Protein AF-A0A969KRK3-F1 (afdb_monomer_lite)

Structure (mmCIF, N/CA/C/O backbone):
data_AF-A0A969KRK3-F1
#
_entry.id   AF-A0A969KRK3-F1
#
loop_
_atom_site.group_PDB
_atom_site.id
_atom_site.type_symbol
_atom_site.label_atom_id
_atom_site.label_alt_id
_atom_site.label_comp_id
_atom_site.label_asym_id
_atom_site.label_entity_id
_atom_site.label_seq_id
_atom_site.pdbx_PDB_ins_code
_atom_site.Cartn_x
_atom_site.Cartn_y
_atom_site.Cartn_z
_atom_site.occupancy
_atom_site.B_iso_or_equiv
_atom_site.auth_seq_id
_atom_site.auth_comp_id
_atom_site.auth_asym_id
_atom_site.auth_atom_id
_atom_site.pdbx_PDB_model_num
ATOM 1 N N . MET A 1 1 ? -48.868 -15.091 -14.091 1.00 39.31 1 MET A N 1
ATOM 2 C CA . MET A 1 1 ? -47.949 -15.916 -13.274 1.00 39.31 1 MET A CA 1
ATOM 3 C C . MET A 1 1 ? -46.514 -15.545 -13.658 1.00 39.31 1 MET A C 1
ATOM 5 O O . MET A 1 1 ? -45.977 -16.089 -14.611 1.00 39.31 1 MET A O 1
ATOM 9 N N . MET A 1 2 ? -45.928 -14.522 -13.024 1.00 39.25 2 MET A N 1
ATOM 10 C CA . MET A 1 2 ? -44.565 -14.067 -13.343 1.00 39.25 2 MET A CA 1
ATOM 11 C C . MET A 1 2 ? -43.551 -14.900 -12.555 1.00 39.25 2 MET A C 1
ATOM 13 O O . MET A 1 2 ? -43.548 -14.879 -11.325 1.00 39.25 2 MET A O 1
ATOM 17 N N . LYS A 1 3 ? -42.699 -15.648 -13.262 1.00 39.09 3 LYS A N 1
ATOM 18 C CA . LYS A 1 3 ? -41.551 -16.342 -12.668 1.00 39.09 3 LYS A CA 1
ATOM 19 C C . LYS A 1 3 ? -40.549 -15.294 -12.182 1.00 39.09 3 LYS A C 1
ATOM 21 O O . LYS A 1 3 ? -39.928 -14.603 -12.983 1.00 39.09 3 LYS A O 1
ATOM 26 N N . LYS A 1 4 ? -40.399 -15.182 -10.863 1.00 41.19 4 LYS A N 1
ATOM 27 C CA . LYS A 1 4 ? -39.321 -14.426 -10.221 1.00 41.19 4 LYS A CA 1
ATOM 28 C C . LYS A 1 4 ? -38.012 -15.157 -10.523 1.00 41.19 4 LYS A C 1
ATOM 30 O O . LYS A 1 4 ? -37.802 -16.260 -10.025 1.00 41.19 4 LYS A O 1
ATOM 35 N N . ALA A 1 5 ? -37.171 -14.577 -11.376 1.00 47.84 5 ALA A N 1
ATOM 36 C CA . ALA A 1 5 ? -35.824 -15.082 -11.597 1.00 47.84 5 ALA A CA 1
ATOM 37 C C . ALA A 1 5 ? -35.074 -15.055 -10.258 1.00 47.84 5 ALA A C 1
ATOM 39 O O . ALA A 1 5 ? -34.968 -14.007 -9.615 1.00 47.84 5 ALA A O 1
ATOM 40 N N . ALA A 1 6 ? -34.606 -16.219 -9.810 1.00 47.06 6 ALA A N 1
ATOM 41 C CA . ALA A 1 6 ? -33.713 -16.313 -8.671 1.00 47.06 6 ALA A CA 1
ATOM 42 C C . ALA A 1 6 ? -32.399 -15.629 -9.065 1.00 47.06 6 ALA A C 1
ATOM 44 O O . ALA A 1 6 ? -31.593 -16.174 -9.812 1.00 47.06 6 ALA A O 1
ATOM 45 N N . SER A 1 7 ? -32.218 -14.396 -8.597 1.00 44.84 7 SER A N 1
ATOM 46 C CA . SER A 1 7 ? -30.912 -13.757 -8.554 1.00 44.84 7 SER A CA 1
ATOM 47 C C . SER A 1 7 ? -30.036 -14.611 -7.642 1.00 44.84 7 SER A C 1
ATOM 49 O O . SER A 1 7 ? -30.145 -14.547 -6.415 1.00 44.84 7 SER A O 1
ATOM 51 N N . THR A 1 8 ? -29.193 -15.451 -8.239 1.00 47.56 8 THR A N 1
ATOM 52 C CA . THR A 1 8 ? -28.057 -16.080 -7.564 1.00 47.56 8 THR A CA 1
ATOM 53 C C . THR A 1 8 ? -27.053 -14.973 -7.257 1.00 47.56 8 THR A C 1
ATOM 55 O O . THR A 1 8 ? -26.048 -14.800 -7.938 1.00 47.56 8 THR A O 1
ATOM 58 N N . GLY A 1 9 ? -27.381 -14.128 -6.280 1.00 46.88 9 GLY A N 1
ATOM 59 C CA . GLY A 1 9 ? -26.473 -13.106 -5.794 1.00 46.88 9 GLY A CA 1
ATOM 60 C C . GLY A 1 9 ? -25.258 -13.806 -5.205 1.00 46.88 9 GLY A C 1
ATOM 61 O O . GLY A 1 9 ? -25.397 -14.588 -4.264 1.00 46.88 9 GLY A O 1
ATOM 62 N N . PHE A 1 10 ? -24.081 -13.544 -5.768 1.00 51.50 10 PHE A N 1
ATOM 63 C CA . PHE A 1 10 ? -22.801 -13.963 -5.215 1.00 51.50 10 PHE A CA 1
ATOM 64 C C . PHE A 1 10 ? -22.674 -13.391 -3.796 1.00 51.50 10 PHE A C 1
ATOM 66 O O . PHE A 1 10 ? -22.298 -12.237 -3.593 1.00 51.50 10 PHE A O 1
ATOM 73 N N . LYS A 1 11 ? -23.073 -14.173 -2.788 1.00 60.97 11 LYS A N 1
ATOM 74 C CA . LYS A 1 11 ? -22.905 -13.807 -1.383 1.00 60.97 11 LYS A CA 1
ATOM 75 C C . LYS A 1 11 ? -21.453 -14.070 -1.023 1.00 60.97 11 LYS A C 1
ATOM 77 O O . LYS A 1 11 ? -21.094 -15.165 -0.605 1.00 60.97 11 LYS A O 1
ATOM 82 N N . LEU A 1 12 ? -20.622 -13.058 -1.238 1.00 70.19 12 LEU A N 1
ATOM 83 C CA . LEU A 1 12 ? -19.208 -13.070 -0.894 1.00 70.19 12 LEU A CA 1
ATOM 84 C C . LEU A 1 12 ? -19.075 -13.218 0.630 1.00 70.19 12 LEU A C 1
ATOM 86 O O . LEU A 1 12 ? -19.248 -12.258 1.384 1.00 70.19 12 LEU A O 1
ATOM 90 N N . THR A 1 13 ? -18.861 -14.450 1.095 1.00 87.19 13 THR A N 1
ATOM 91 C CA . THR A 1 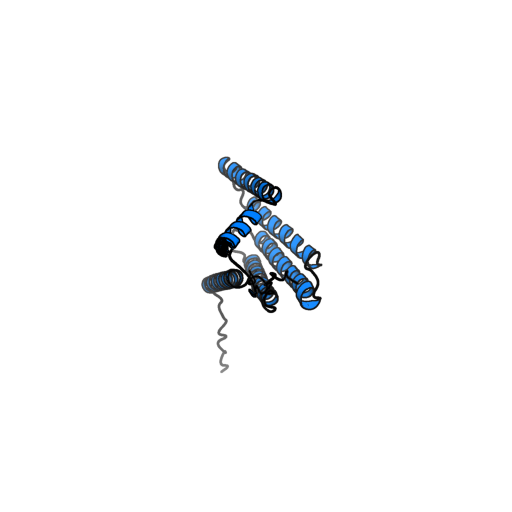13 ? -18.704 -14.730 2.525 1.00 87.19 13 THR A CA 1
ATOM 92 C C . THR A 1 13 ? -17.368 -14.171 3.012 1.00 87.19 13 THR A C 1
ATOM 94 O O . THR A 1 13 ? -16.398 -14.103 2.254 1.00 87.19 13 THR A O 1
ATOM 97 N N . THR A 1 14 ? -17.287 -13.785 4.288 1.00 87.12 14 THR A N 1
ATOM 98 C CA . THR A 1 14 ? -16.023 -13.315 4.882 1.00 87.12 14 THR A CA 1
ATOM 99 C C . THR A 1 14 ? -14.917 -14.363 4.747 1.00 87.12 14 THR A C 1
ATOM 101 O O . THR A 1 14 ? -13.783 -14.009 4.446 1.00 87.12 14 THR A O 1
ATOM 104 N N . GLN A 1 15 ? -15.246 -15.648 4.899 1.00 90.56 15 GLN A N 1
ATOM 105 C CA . GLN A 1 15 ? -14.285 -16.743 4.768 1.00 90.56 15 GLN A CA 1
ATOM 106 C C . GLN A 1 15 ? -13.725 -16.849 3.345 1.00 90.56 15 GLN A C 1
ATOM 108 O O . GLN A 1 15 ? -12.514 -16.947 3.172 1.00 90.56 15 GLN A O 1
ATOM 113 N N . THR A 1 16 ? -14.588 -16.769 2.328 1.00 92.06 16 THR A N 1
ATOM 114 C CA . THR A 1 16 ? -14.158 -16.750 0.922 1.00 92.06 16 THR A CA 1
ATOM 115 C C . THR A 1 16 ? -13.219 -15.581 0.662 1.00 92.06 16 THR A C 1
ATOM 117 O O . THR A 1 16 ? -12.199 -15.749 0.005 1.00 92.06 16 THR A O 1
ATOM 120 N N . LEU A 1 17 ? -13.537 -14.408 1.212 1.00 91.44 17 LEU A N 1
ATOM 121 C CA . LEU A 1 17 ? -12.708 -13.230 1.032 1.00 91.44 17 LEU A CA 1
ATOM 122 C C . LEU A 1 17 ? -11.313 -13.410 1.633 1.00 91.44 17 LEU A C 1
ATOM 124 O O . LEU A 1 17 ? -10.329 -13.154 0.952 1.00 91.44 17 LEU A O 1
ATOM 128 N N . VAL A 1 18 ? -11.236 -13.895 2.874 1.00 93.06 18 VAL A N 1
ATOM 129 C CA . VAL A 1 18 ? -9.959 -14.154 3.553 1.00 93.06 18 VAL A CA 1
ATOM 130 C C . VAL A 1 18 ? -9.121 -15.163 2.766 1.00 93.06 18 VAL A C 1
ATOM 132 O O . VAL A 1 18 ? -7.935 -14.927 2.554 1.00 93.06 18 VAL A O 1
ATOM 135 N N . LEU A 1 19 ? -9.729 -16.248 2.274 1.00 95.31 19 LEU A N 1
ATOM 136 C CA . LEU A 1 19 ? -9.026 -17.246 1.462 1.00 95.31 19 LEU A CA 1
ATOM 137 C C . LEU A 1 19 ? -8.490 -16.657 0.152 1.00 95.31 19 LEU A C 1
ATOM 139 O O . LEU A 1 19 ? -7.342 -16.917 -0.196 1.00 95.31 19 LEU A O 1
ATOM 143 N N . VAL A 1 20 ? -9.280 -15.834 -0.544 1.00 94.75 20 VAL A N 1
ATOM 144 C CA . VAL A 1 20 ? -8.838 -15.152 -1.772 1.00 94.75 20 VAL A CA 1
ATOM 145 C C . VAL A 1 20 ? -7.691 -14.184 -1.480 1.00 94.75 20 VAL A C 1
ATOM 147 O O . VAL A 1 20 ? -6.720 -14.162 -2.230 1.00 94.75 20 VAL A O 1
ATOM 150 N N . SER A 1 21 ? -7.754 -13.424 -0.382 1.00 93.88 21 SER A N 1
ATOM 151 C CA . SER A 1 21 ? -6.679 -12.505 0.013 1.00 93.88 21 SER A CA 1
ATOM 152 C C . SER A 1 21 ? -5.375 -13.237 0.325 1.00 93.88 21 SER A C 1
ATOM 154 O O . SER A 1 21 ? -4.315 -12.806 -0.119 1.00 93.88 21 SER A O 1
ATOM 156 N N . ILE A 1 22 ? -5.444 -14.357 1.052 1.00 95.94 22 ILE A N 1
ATOM 157 C CA . ILE A 1 22 ? -4.268 -15.182 1.357 1.00 95.94 22 ILE A CA 1
ATOM 158 C C . ILE A 1 22 ? -3.703 -15.791 0.074 1.00 95.94 22 ILE A C 1
ATOM 160 O O . ILE A 1 22 ? -2.500 -15.712 -0.153 1.00 95.94 22 ILE A O 1
ATOM 164 N N . ALA A 1 23 ? -4.553 -16.358 -0.785 1.00 96.88 23 ALA A N 1
ATOM 165 C CA . ALA A 1 23 ? -4.119 -16.927 -2.057 1.00 96.88 23 ALA A CA 1
ATOM 166 C C . ALA A 1 23 ? -3.433 -15.875 -2.944 1.00 96.88 23 ALA A C 1
ATOM 168 O O . ALA A 1 23 ? -2.376 -16.153 -3.505 1.00 96.88 23 ALA A O 1
ATOM 169 N N . TRP A 1 24 ? -3.985 -14.658 -3.014 1.00 97.19 24 TRP A N 1
ATOM 170 C CA . TRP A 1 24 ? -3.372 -13.541 -3.735 1.00 97.19 24 TRP A CA 1
ATOM 171 C C . TRP A 1 24 ? -2.024 -13.140 -3.128 1.00 97.19 24 TRP A C 1
ATOM 173 O O . TRP A 1 24 ? -1.053 -12.979 -3.855 1.00 97.19 24 TRP A O 1
ATOM 183 N N . ALA A 1 25 ? -1.930 -13.037 -1.799 1.00 95.75 25 ALA A N 1
ATOM 184 C CA . ALA A 1 25 ? -0.680 -12.702 -1.118 1.00 95.75 25 ALA A CA 1
ATOM 185 C C . ALA A 1 25 ? 0.417 -13.750 -1.364 1.00 95.75 25 ALA A C 1
ATOM 187 O O . ALA A 1 25 ? 1.551 -13.387 -1.666 1.00 95.75 25 ALA A O 1
ATOM 188 N N . VAL A 1 26 ? 0.081 -15.042 -1.281 1.00 97.62 26 VAL A N 1
ATOM 189 C CA . VAL A 1 26 ? 1.019 -16.141 -1.559 1.00 97.62 26 VAL A CA 1
ATOM 190 C C . VAL A 1 26 ? 1.447 -16.132 -3.025 1.00 97.62 26 VAL A C 1
ATOM 192 O O . VAL A 1 26 ? 2.635 -16.261 -3.304 1.00 97.62 26 VAL A O 1
ATOM 195 N N . LEU A 1 27 ? 0.511 -15.934 -3.958 1.00 96.88 27 LEU A N 1
ATOM 196 C CA . LEU A 1 27 ? 0.815 -15.813 -5.385 1.00 96.88 27 LEU A CA 1
ATOM 197 C C . LEU A 1 27 ? 1.800 -14.669 -5.650 1.00 96.88 27 LEU A C 1
ATOM 199 O O . LEU A 1 27 ? 2.819 -14.880 -6.303 1.00 96.88 27 LEU A O 1
ATOM 203 N N . THR A 1 28 ? 1.521 -13.482 -5.110 1.00 95.94 28 THR A N 1
ATOM 204 C CA . THR A 1 28 ? 2.380 -12.302 -5.252 1.00 95.94 28 THR A CA 1
ATOM 205 C C . THR A 1 28 ? 3.755 -12.533 -4.629 1.00 95.94 28 THR A C 1
ATOM 207 O O . THR A 1 28 ? 4.768 -12.232 -5.252 1.00 95.94 28 THR A O 1
ATOM 210 N N . LEU A 1 29 ? 3.820 -13.127 -3.435 1.00 95.12 29 LEU A N 1
ATOM 211 C CA . LEU A 1 29 ? 5.086 -13.447 -2.776 1.00 95.12 29 LEU A CA 1
ATOM 212 C C . LEU A 1 29 ? 5.938 -14.413 -3.611 1.00 95.12 29 LEU A C 1
ATOM 214 O O . LEU A 1 29 ? 7.125 -14.165 -3.811 1.00 95.12 29 LEU A O 1
ATOM 218 N N . LEU A 1 30 ? 5.340 -15.497 -4.113 1.00 95.31 30 LEU A N 1
ATOM 219 C CA . LEU A 1 30 ? 6.038 -16.455 -4.972 1.00 95.31 30 LEU A CA 1
ATOM 220 C C . LEU A 1 30 ? 6.503 -15.797 -6.273 1.00 95.31 30 LEU A C 1
ATOM 222 O O . LEU A 1 30 ? 7.630 -16.027 -6.696 1.00 95.31 30 LEU A O 1
ATOM 226 N N . PHE A 1 31 ? 5.676 -14.941 -6.874 1.00 94.50 31 PHE A N 1
ATOM 227 C CA . PHE A 1 31 ? 6.048 -14.173 -8.058 1.00 94.50 31 PHE A CA 1
ATOM 228 C C . PHE A 1 31 ? 7.305 -13.318 -7.815 1.00 94.50 31 PHE A C 1
ATOM 230 O O . PHE A 1 31 ? 8.257 -13.392 -8.591 1.00 94.50 31 PHE A O 1
ATOM 237 N N . PHE A 1 32 ? 7.355 -12.569 -6.709 1.00 91.62 32 PHE A N 1
ATOM 238 C CA . PHE A 1 32 ? 8.531 -11.770 -6.353 1.00 91.62 32 PHE A CA 1
ATOM 239 C C . PHE A 1 32 ? 9.768 -12.634 -6.088 1.00 91.62 32 PHE A C 1
ATOM 241 O O . PHE A 1 32 ? 10.844 -12.330 -6.596 1.00 91.62 32 PHE A O 1
ATOM 248 N N . LEU A 1 33 ? 9.631 -13.723 -5.328 1.00 92.12 33 LEU A N 1
ATOM 249 C CA . LEU A 1 33 ? 10.765 -14.594 -5.003 1.00 92.12 33 LEU A CA 1
ATOM 250 C C . LEU A 1 33 ? 11.362 -15.277 -6.237 1.00 92.12 33 LEU A C 1
ATOM 252 O O . LEU A 1 33 ? 12.572 -15.470 -6.295 1.00 92.12 33 LEU A O 1
ATOM 256 N N . LEU A 1 34 ? 10.529 -15.642 -7.213 1.00 90.31 34 LEU A N 1
ATOM 257 C CA . LEU A 1 34 ? 10.984 -16.357 -8.404 1.00 90.31 34 LEU A CA 1
ATOM 258 C C . LEU A 1 34 ? 11.545 -15.430 -9.486 1.00 90.31 34 LEU A C 1
ATOM 260 O O . LEU A 1 34 ? 12.432 -15.852 -10.222 1.00 90.31 34 LEU A O 1
ATOM 264 N N . PHE A 1 35 ? 11.030 -14.202 -9.613 1.00 89.25 35 PHE A N 1
ATOM 265 C CA . PHE A 1 35 ? 11.293 -13.366 -10.792 1.00 89.25 35 PHE A CA 1
ATOM 266 C C . PHE A 1 35 ? 11.915 -11.993 -10.493 1.00 89.25 35 PHE A C 1
ATOM 268 O O . PHE A 1 35 ? 12.243 -11.270 -11.432 1.00 89.25 35 PHE A O 1
ATOM 275 N N . SER A 1 36 ? 12.108 -11.617 -9.220 1.00 86.25 36 SER A N 1
ATOM 276 C CA . SER A 1 36 ? 12.672 -10.302 -8.874 1.00 86.25 36 SER A CA 1
ATOM 277 C C . SER A 1 36 ? 14.147 -10.162 -9.248 1.00 86.25 36 SER A C 1
ATOM 279 O O . SER A 1 36 ? 14.556 -9.109 -9.741 1.00 86.25 36 SER A O 1
ATOM 281 N N . VAL A 1 37 ? 14.955 -11.207 -9.060 1.00 86.19 37 VAL A N 1
ATOM 282 C CA . VAL A 1 37 ? 16.396 -11.153 -9.344 1.00 86.19 37 VAL A CA 1
ATOM 283 C C . VAL A 1 37 ? 16.656 -11.627 -10.779 1.00 86.19 37 VAL A C 1
ATOM 285 O O . VAL A 1 37 ? 16.407 -12.798 -11.073 1.00 86.19 37 VAL A O 1
ATOM 288 N N . PRO A 1 38 ? 17.137 -10.756 -11.686 1.00 84.81 38 PRO A N 1
ATOM 289 C CA . PRO A 1 38 ? 17.544 -11.185 -13.019 1.00 84.81 38 PRO A CA 1
ATOM 290 C C . PRO A 1 38 ? 18.822 -12.035 -12.951 1.00 84.81 38 PRO A C 1
ATOM 292 O O . PRO A 1 38 ? 19.638 -11.881 -12.040 1.00 84.81 38 PRO A O 1
ATOM 295 N N . LEU A 1 39 ? 19.012 -12.934 -13.922 1.00 82.38 39 LEU A N 1
ATOM 296 C CA . LEU A 1 39 ? 20.256 -13.697 -14.039 1.00 82.38 39 LEU A CA 1
ATOM 297 C C . LEU A 1 39 ? 21.427 -12.748 -14.362 1.00 82.38 39 LEU A C 1
ATOM 299 O O . LEU A 1 39 ? 21.234 -11.768 -15.086 1.00 82.38 39 LEU A O 1
ATOM 303 N N . PRO A 1 40 ? 22.644 -13.025 -13.860 1.00 80.62 40 PRO A N 1
ATOM 304 C CA . PRO A 1 40 ? 23.802 -12.173 -14.110 1.00 80.62 40 PRO A CA 1
ATOM 305 C C . PRO A 1 40 ? 24.069 -12.051 -15.616 1.00 80.62 40 PRO A C 1
ATOM 307 O O . PRO A 1 40 ? 24.208 -13.055 -16.313 1.00 80.62 40 PRO A O 1
ATOM 310 N N . GLY A 1 41 ? 24.130 -10.814 -16.114 1.00 78.44 41 GLY A N 1
ATOM 311 C CA . GLY A 1 41 ? 24.323 -10.512 -17.537 1.00 78.44 41 GLY A CA 1
ATOM 312 C C . GLY A 1 41 ? 23.045 -10.503 -18.383 1.00 78.44 41 GLY A C 1
ATOM 313 O O . GLY A 1 41 ? 23.139 -10.320 -19.594 1.00 78.44 41 GLY A O 1
ATOM 314 N N . GLN A 1 42 ? 21.864 -10.675 -17.780 1.00 82.12 42 GLN A N 1
ATOM 315 C CA . GLN A 1 42 ? 20.582 -10.595 -18.475 1.00 82.12 42 GLN A CA 1
ATOM 316 C C . GLN A 1 42 ? 19.712 -9.472 -17.900 1.00 82.12 42 GLN A C 1
ATOM 318 O O . GLN A 1 42 ? 19.639 -9.276 -16.689 1.00 82.12 42 GLN A O 1
ATOM 323 N N . GLU A 1 43 ? 19.030 -8.734 -18.775 1.00 82.38 43 GLU A N 1
ATOM 324 C CA . GLU A 1 43 ? 18.034 -7.750 -18.353 1.00 82.38 43 GLU A CA 1
ATOM 325 C C . GLU A 1 43 ? 16.787 -8.435 -17.774 1.00 82.38 43 GLU A C 1
ATOM 327 O O . GLU A 1 43 ? 16.448 -9.579 -18.098 1.00 82.38 43 GLU A O 1
ATOM 332 N N . ARG A 1 44 ? 16.086 -7.720 -16.892 1.00 83.81 44 ARG A N 1
ATOM 333 C CA . ARG A 1 44 ? 14.842 -8.193 -16.283 1.00 83.81 44 ARG A CA 1
ATOM 334 C C . ARG A 1 44 ? 13.764 -8.378 -17.355 1.00 83.81 44 ARG A C 1
ATOM 336 O O . ARG A 1 44 ? 13.657 -7.588 -18.289 1.00 83.81 44 ARG A O 1
ATOM 343 N N . LEU A 1 45 ? 12.945 -9.423 -17.213 1.00 87.88 45 LEU A N 1
ATOM 344 C CA . LEU A 1 45 ? 11.915 -9.734 -18.204 1.00 87.88 45 LEU A CA 1
ATOM 345 C C . LEU A 1 45 ? 10.910 -8.571 -18.334 1.00 87.88 45 LEU A C 1
ATOM 347 O O . LEU A 1 45 ? 10.434 -8.062 -17.318 1.00 87.88 45 LEU A O 1
ATOM 351 N N . PRO A 1 46 ? 10.507 -8.194 -19.561 1.00 87.94 46 PRO A N 1
ATOM 352 C CA . PRO A 1 46 ? 9.729 -6.975 -19.805 1.00 87.94 46 PRO A CA 1
ATOM 353 C C . PRO A 1 46 ? 8.313 -7.016 -19.216 1.00 87.94 46 PRO A C 1
ATOM 355 O O . PRO A 1 46 ? 7.719 -5.979 -18.946 1.00 87.94 46 PRO A O 1
ATOM 358 N N . TRP A 1 47 ? 7.754 -8.208 -18.993 1.00 90.00 47 TRP A N 1
ATOM 359 C CA . TRP A 1 47 ? 6.437 -8.370 -18.373 1.00 90.00 47 TRP A CA 1
ATOM 360 C C . TRP A 1 47 ? 6.478 -8.313 -16.843 1.00 90.00 47 TRP A C 1
ATOM 362 O O . TRP A 1 47 ? 5.421 -8.197 -16.224 1.00 90.00 47 TRP A O 1
ATOM 372 N N . TYR A 1 48 ? 7.662 -8.383 -16.224 1.00 91.56 48 TYR A N 1
ATOM 373 C CA . TYR A 1 48 ? 7.785 -8.428 -14.768 1.00 91.56 48 TYR A CA 1
ATOM 374 C C . TYR A 1 48 ? 7.285 -7.133 -14.117 1.00 91.56 48 TYR A C 1
ATOM 376 O O . TYR A 1 48 ? 6.473 -7.198 -13.193 1.00 91.56 48 TYR A O 1
ATOM 384 N N . ASN A 1 49 ? 7.710 -5.966 -14.619 1.00 89.94 49 ASN A N 1
ATOM 385 C CA . ASN A 1 49 ? 7.277 -4.679 -14.065 1.00 89.94 49 ASN A CA 1
ATOM 386 C C . ASN A 1 49 ? 5.748 -4.493 -14.229 1.00 89.94 49 ASN A C 1
ATOM 388 O O . ASN A 1 49 ? 5.077 -4.299 -13.215 1.00 89.94 49 ASN A O 1
ATOM 392 N N . PRO A 1 50 ? 5.138 -4.667 -15.426 1.00 92.56 50 PRO A N 1
ATOM 393 C CA . PRO A 1 50 ? 3.679 -4.621 -15.582 1.00 92.56 50 PRO A CA 1
ATOM 394 C C . PRO A 1 50 ? 2.910 -5.595 -14.683 1.00 92.56 50 PRO A C 1
ATOM 396 O O . PRO A 1 50 ? 1.884 -5.231 -14.109 1.00 92.56 50 PRO A O 1
ATOM 399 N N . ALA A 1 51 ? 3.391 -6.834 -14.545 1.00 94.12 51 ALA A N 1
ATOM 400 C CA . ALA A 1 51 ? 2.754 -7.830 -13.690 1.00 94.12 51 ALA A CA 1
ATOM 401 C C . ALA A 1 51 ? 2.827 -7.436 -12.208 1.00 94.12 51 ALA A C 1
ATOM 403 O O . ALA A 1 51 ? 1.852 -7.616 -11.481 1.00 94.12 51 ALA A O 1
ATOM 404 N N . THR A 1 52 ? 3.940 -6.836 -11.781 1.00 92.88 52 THR A N 1
ATOM 405 C CA . THR A 1 52 ? 4.118 -6.315 -10.422 1.00 92.88 52 THR A CA 1
ATOM 406 C C . THR A 1 52 ? 3.100 -5.218 -10.124 1.00 92.88 52 THR A C 1
ATOM 408 O O . THR A 1 52 ? 2.330 -5.346 -9.170 1.00 92.88 52 THR A O 1
ATOM 411 N N . TYR A 1 53 ? 2.997 -4.215 -11.005 1.00 93.94 53 TYR A N 1
ATOM 412 C CA . TYR A 1 53 ? 1.983 -3.165 -10.889 1.00 93.94 53 TYR A CA 1
ATOM 413 C C . TYR A 1 53 ? 0.571 -3.740 -10.816 1.00 93.94 53 TYR A C 1
ATOM 415 O O . TYR A 1 53 ? -0.223 -3.301 -9.988 1.00 93.94 53 TYR A O 1
ATOM 423 N N . LEU A 1 54 ? 0.243 -4.738 -11.641 1.00 95.56 54 LEU A N 1
ATOM 424 C CA . LEU A 1 54 ? -1.078 -5.363 -11.634 1.00 95.56 54 LEU A CA 1
ATOM 425 C C . LEU A 1 54 ? -1.381 -6.068 -10.304 1.00 95.56 54 LEU A C 1
ATOM 427 O O . LEU A 1 54 ? -2.463 -5.875 -9.739 1.00 95.56 54 LEU A O 1
ATOM 431 N N . LEU A 1 55 ? -0.447 -6.884 -9.808 1.00 96.19 55 LEU A N 1
ATOM 432 C CA . LEU A 1 55 ? -0.601 -7.628 -8.554 1.00 96.19 55 LEU A CA 1
ATOM 433 C C . LEU A 1 55 ? -0.808 -6.684 -7.369 1.00 96.19 55 LEU A C 1
ATOM 435 O O . LEU A 1 55 ? -1.688 -6.903 -6.529 1.00 96.19 55 LEU A O 1
ATOM 439 N N . GLU A 1 56 ? -0.026 -5.613 -7.346 1.00 94.75 56 GLU A N 1
ATOM 440 C CA . GLU A 1 56 ? -0.024 -4.608 -6.300 1.00 94.75 56 GLU A CA 1
ATOM 441 C C . GLU A 1 56 ? -1.270 -3.717 -6.356 1.00 94.75 56 GLU A C 1
ATOM 443 O O . GLU A 1 56 ? -2.011 -3.613 -5.376 1.00 94.75 56 GLU A O 1
ATOM 448 N N . CYS A 1 57 ? -1.580 -3.149 -7.524 1.00 96.31 57 CYS A N 1
ATOM 449 C CA . CYS A 1 57 ? -2.765 -2.319 -7.732 1.00 96.31 57 CYS A CA 1
ATOM 450 C C . CYS A 1 57 ? -4.047 -3.065 -7.361 1.00 96.31 57 CYS A C 1
ATOM 452 O O . CYS A 1 57 ? -4.917 -2.515 -6.686 1.00 96.31 57 CYS A O 1
ATOM 454 N N . THR A 1 58 ? -4.149 -4.337 -7.753 1.00 96.38 58 THR A N 1
ATOM 455 C CA . THR A 1 58 ? -5.294 -5.185 -7.407 1.00 96.38 58 THR A CA 1
ATOM 456 C C . THR A 1 58 ? -5.425 -5.334 -5.891 1.00 96.38 58 THR A C 1
ATOM 458 O O . THR A 1 58 ? -6.517 -5.158 -5.345 1.00 96.38 58 THR A O 1
ATOM 461 N N . ALA A 1 59 ? -4.319 -5.599 -5.191 1.00 95.88 59 ALA A N 1
ATOM 462 C CA . ALA A 1 59 ? -4.324 -5.755 -3.741 1.00 95.88 59 ALA A CA 1
ATOM 463 C C . ALA A 1 59 ? -4.796 -4.475 -3.029 1.00 95.88 59 ALA A C 1
ATOM 465 O O . ALA A 1 59 ? -5.723 -4.533 -2.216 1.00 95.88 59 ALA A O 1
ATOM 466 N N . PHE A 1 60 ? -4.225 -3.318 -3.375 1.00 96.19 60 PHE A N 1
ATOM 467 C CA . PHE A 1 60 ? -4.580 -2.041 -2.749 1.00 96.19 60 PHE A CA 1
ATOM 468 C C . PHE A 1 60 ? -6.001 -1.584 -3.086 1.00 96.19 60 PHE A C 1
ATOM 470 O O . PHE A 1 60 ? -6.722 -1.112 -2.203 1.00 96.19 60 PHE A O 1
ATOM 477 N N . PHE A 1 61 ? -6.456 -1.794 -4.322 1.00 97.25 61 PHE A N 1
ATOM 478 C CA . PHE A 1 61 ? -7.821 -1.471 -4.729 1.00 97.25 61 PHE A CA 1
ATOM 479 C C . PHE A 1 61 ? -8.860 -2.265 -3.926 1.00 97.25 61 PHE A C 1
ATOM 481 O O . PHE A 1 61 ? -9.773 -1.688 -3.325 1.00 97.25 61 PHE A O 1
ATOM 488 N N . PHE A 1 62 ? -8.706 -3.592 -3.850 1.00 95.88 62 PHE A N 1
ATOM 489 C CA . PHE A 1 62 ? -9.638 -4.431 -3.096 1.00 95.88 62 PHE A CA 1
ATOM 490 C C . PHE A 1 62 ? -9.534 -4.204 -1.583 1.00 95.88 62 PHE A C 1
ATOM 492 O O . PHE A 1 62 ? -10.566 -4.189 -0.905 1.00 95.88 62 PHE A O 1
ATOM 499 N N . ALA A 1 63 ? -8.336 -3.953 -1.046 1.00 95.12 63 ALA A N 1
ATOM 500 C CA . ALA A 1 63 ? -8.162 -3.559 0.351 1.00 95.12 63 ALA A CA 1
ATOM 501 C C . ALA A 1 63 ? -8.912 -2.252 0.667 1.00 95.12 63 ALA A C 1
ATOM 503 O O . ALA A 1 63 ? -9.641 -2.186 1.663 1.00 95.12 63 ALA A O 1
ATOM 504 N N . GLY A 1 64 ? -8.819 -1.247 -0.209 1.00 95.12 64 GLY A N 1
ATOM 505 C CA . GLY A 1 64 ? -9.570 0.005 -0.103 1.00 95.12 64 GLY A CA 1
ATOM 506 C C . GLY A 1 64 ? -11.085 -0.215 -0.100 1.00 95.12 64 GLY A C 1
ATOM 507 O O . GLY A 1 64 ? -11.782 0.282 0.790 1.00 95.12 64 GLY A O 1
ATOM 508 N N . ILE A 1 65 ? -11.605 -1.032 -1.025 1.00 94.50 65 ILE A N 1
ATOM 509 C CA . ILE A 1 65 ? -13.036 -1.389 -1.077 1.00 94.50 65 ILE A CA 1
ATOM 510 C C . ILE A 1 65 ? -13.492 -2.055 0.224 1.00 94.50 65 ILE A C 1
ATOM 512 O O . ILE A 1 65 ? -14.560 -1.731 0.753 1.00 94.50 65 ILE A O 1
ATOM 516 N N . LEU A 1 66 ? -12.697 -2.976 0.768 1.00 92.81 66 LEU A N 1
ATOM 517 C CA . LEU A 1 66 ? -13.035 -3.673 2.007 1.00 92.81 66 LEU A CA 1
ATOM 518 C C . LEU A 1 66 ? -13.055 -2.743 3.212 1.00 92.81 66 LEU A C 1
ATOM 520 O O . LEU A 1 66 ? -13.959 -2.835 4.047 1.00 92.81 66 LEU A O 1
ATOM 524 N N . CYS A 1 67 ? -12.115 -1.803 3.264 1.00 93.12 67 CYS A N 1
ATOM 525 C CA . CYS A 1 67 ? -12.105 -0.762 4.280 1.00 93.12 67 CYS A CA 1
ATOM 526 C C . CYS A 1 67 ? -13.346 0.137 4.174 1.00 93.12 67 CYS A C 1
ATOM 528 O O . CYS A 1 67 ? -13.993 0.403 5.187 1.00 93.12 67 CYS A O 1
ATOM 530 N N . LEU A 1 68 ? -13.773 0.516 2.963 1.00 91.62 68 LEU A N 1
ATOM 531 C CA . LEU A 1 68 ? -15.018 1.270 2.760 1.00 91.62 68 LEU A CA 1
ATOM 532 C C . LEU A 1 68 ? -16.273 0.470 3.128 1.00 91.62 68 LEU A C 1
ATOM 534 O O . LEU A 1 68 ? -17.222 1.024 3.690 1.00 91.62 68 LEU A O 1
ATOM 538 N N . ARG A 1 69 ? -16.291 -0.840 2.854 1.00 91.00 69 ARG A N 1
ATOM 539 C CA . ARG A 1 69 ? -17.370 -1.730 3.306 1.00 91.00 69 ARG A CA 1
ATOM 540 C C . ARG A 1 69 ? -17.472 -1.704 4.829 1.00 91.00 69 ARG A C 1
ATOM 542 O O . ARG A 1 69 ? -18.570 -1.589 5.370 1.00 91.00 69 ARG A O 1
ATOM 549 N N . ASN A 1 70 ? -16.328 -1.769 5.504 1.00 89.81 70 ASN A N 1
ATOM 550 C CA . ASN A 1 70 ? -16.252 -1.720 6.957 1.00 89.81 70 ASN A CA 1
ATOM 551 C C . ASN A 1 70 ? -16.680 -0.341 7.495 1.00 89.81 70 ASN A C 1
ATOM 553 O O . ASN A 1 70 ? -17.504 -0.280 8.401 1.00 89.81 70 ASN A O 1
ATOM 557 N N . TRP A 1 71 ? -16.262 0.765 6.874 1.00 89.69 71 TRP A N 1
ATOM 558 C CA . TRP A 1 71 ? -16.724 2.122 7.216 1.00 89.69 71 TRP A CA 1
ATOM 559 C C . TRP A 1 71 ? -18.254 2.272 7.222 1.00 89.69 71 TRP A C 1
ATOM 561 O O . TRP A 1 71 ? -18.814 3.011 8.039 1.00 89.69 71 TRP A O 1
ATOM 571 N N . ARG A 1 72 ? -18.950 1.589 6.306 1.00 87.00 72 ARG A N 1
ATOM 572 C CA . ARG A 1 72 ? -20.417 1.633 6.202 1.00 87.00 72 ARG A CA 1
ATOM 573 C C . ARG A 1 72 ? -21.131 0.755 7.231 1.00 87.00 72 ARG A C 1
ATOM 575 O O . ARG A 1 72 ? -22.338 0.918 7.398 1.00 87.00 72 ARG A O 1
ATOM 582 N N . SER A 1 73 ? -20.428 -0.151 7.908 1.00 84.19 73 SER A N 1
ATOM 583 C CA . SER A 1 73 ? -21.032 -1.057 8.884 1.00 84.19 73 SER A CA 1
ATOM 584 C C . SER A 1 73 ? -21.149 -0.392 10.265 1.00 84.19 73 SER A C 1
ATOM 586 O O . SER A 1 73 ? -20.138 0.038 10.825 1.00 84.19 73 SER A O 1
ATOM 588 N N . PRO A 1 74 ? -22.356 -0.323 10.860 1.00 73.12 74 PRO A N 1
ATOM 589 C CA . PRO A 1 74 ? -22.563 0.290 12.172 1.00 73.12 74 PRO A CA 1
ATOM 590 C C . PRO A 1 74 ? -22.092 -0.590 13.343 1.00 73.12 74 PRO A C 1
ATOM 592 O O . PRO A 1 74 ? -22.038 -0.113 14.469 1.00 73.12 74 PRO A O 1
ATOM 595 N N . GLN A 1 75 ? -21.745 -1.858 13.102 1.00 74.88 75 GLN A N 1
ATOM 596 C CA . GLN A 1 75 ? -21.410 -2.834 14.150 1.00 74.88 75 GLN A CA 1
ATOM 597 C C . GLN A 1 75 ? -19.903 -2.930 14.457 1.00 74.88 75 GLN A C 1
ATOM 599 O O . GLN A 1 75 ? -19.462 -3.867 15.120 1.00 74.88 75 GLN A O 1
ATOM 604 N N . ILE A 1 76 ? -19.081 -2.006 13.953 1.00 76.44 76 ILE A N 1
ATOM 605 C CA . ILE A 1 76 ? -17.622 -2.125 14.049 1.00 76.44 76 ILE A CA 1
ATOM 606 C C . ILE A 1 76 ? -17.060 -1.430 15.291 1.00 76.44 76 ILE A C 1
ATOM 608 O O . ILE A 1 76 ? -17.100 -0.209 15.424 1.00 76.44 76 ILE A O 1
ATOM 612 N N . VAL A 1 77 ? -16.414 -2.236 16.138 1.00 68.44 77 VAL A N 1
ATOM 613 C CA . VAL A 1 77 ? -15.780 -1.846 17.412 1.00 68.44 77 VAL A CA 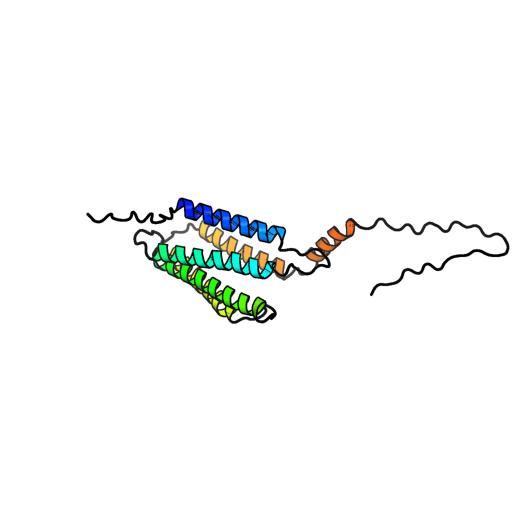1
ATOM 614 C C . VAL A 1 77 ? -14.582 -0.900 17.231 1.00 68.44 77 VAL A C 1
ATOM 616 O O . VAL A 1 77 ? -14.244 -0.146 18.132 1.00 68.44 77 VAL A O 1
ATOM 619 N N . SER A 1 78 ? -13.919 -0.918 16.070 1.00 70.69 78 SER A N 1
ATOM 620 C CA . SER A 1 78 ? -12.731 -0.085 15.803 1.00 70.69 78 SER A CA 1
ATOM 621 C C . SER A 1 78 ? -13.051 1.374 15.442 1.00 70.69 78 SER A C 1
ATOM 623 O O . SER A 1 78 ? -12.134 2.136 15.156 1.00 70.69 78 SER A O 1
ATOM 625 N N . GLY A 1 79 ? -14.332 1.758 15.422 1.00 81.31 79 GLY A N 1
ATOM 626 C CA . GLY A 1 79 ? -14.774 3.081 14.997 1.00 81.31 79 GLY A CA 1
ATOM 627 C C . GLY A 1 79 ? -14.775 3.224 13.477 1.00 81.31 79 GLY A C 1
ATOM 628 O O . GLY A 1 79 ? -13.891 2.738 12.772 1.00 81.31 79 GLY A O 1
ATOM 629 N N . ARG A 1 80 ? -15.794 3.904 12.948 1.00 88.31 80 ARG A N 1
ATOM 630 C CA . ARG A 1 80 ? -15.928 4.108 11.504 1.00 88.31 80 ARG A CA 1
ATOM 631 C C . ARG A 1 80 ? -14.703 4.881 10.986 1.00 88.31 80 ARG A C 1
ATOM 633 O O . ARG A 1 80 ? -14.022 4.385 10.097 1.00 88.31 80 ARG A O 1
ATOM 640 N N . SER A 1 81 ? -14.339 6.012 11.598 1.00 90.00 81 SER A N 1
ATOM 641 C CA . SER A 1 81 ? -13.306 6.944 11.084 1.00 90.00 81 SER A CA 1
ATOM 642 C C . SER A 1 81 ? -11.946 6.310 10.822 1.00 90.00 81 SER A C 1
ATOM 644 O O . SER A 1 81 ? -11.283 6.688 9.860 1.00 90.00 81 SER A O 1
ATOM 646 N N . VAL A 1 82 ? -11.585 5.282 11.590 1.00 92.25 82 VAL A N 1
ATOM 647 C CA . VAL A 1 82 ? -10.375 4.483 11.370 1.00 92.25 82 VAL A CA 1
ATOM 648 C C . VAL A 1 82 ? -10.408 3.789 10.008 1.00 92.25 82 VAL A C 1
ATOM 650 O O . VAL A 1 82 ? -9.473 3.912 9.225 1.00 92.25 82 VAL A O 1
ATOM 653 N N . TRP A 1 83 ? -11.506 3.103 9.686 1.00 93.06 83 TRP A N 1
ATOM 654 C CA . TRP A 1 83 ? -11.650 2.374 8.425 1.00 93.06 83 TRP A CA 1
ATOM 655 C C . TRP A 1 83 ? -11.763 3.292 7.210 1.00 93.06 83 TRP A C 1
ATOM 657 O O . TRP A 1 83 ? -11.302 2.915 6.135 1.00 93.06 83 TRP A O 1
ATOM 667 N N . LEU A 1 84 ? -12.330 4.494 7.361 1.00 93.69 84 LEU A N 1
ATOM 668 C CA . LEU A 1 84 ? -12.302 5.493 6.288 1.00 93.69 84 LEU A CA 1
ATOM 669 C C . LEU A 1 84 ? -10.881 5.979 6.028 1.00 93.69 84 LEU A C 1
ATOM 671 O O . LEU A 1 84 ? -10.469 5.994 4.875 1.00 93.69 84 LEU A O 1
ATOM 675 N N . ALA A 1 85 ? -10.145 6.349 7.081 1.00 94.56 85 ALA A N 1
ATOM 676 C CA . ALA A 1 85 ? -8.770 6.815 6.951 1.00 94.56 85 ALA A CA 1
ATOM 677 C C . ALA A 1 85 ? -7.890 5.733 6.306 1.00 94.56 85 ALA A C 1
ATOM 679 O O . ALA A 1 85 ? -7.253 5.989 5.291 1.00 94.56 85 ALA A O 1
ATOM 680 N N . ILE A 1 86 ? -7.947 4.490 6.797 1.00 94.38 86 ILE A N 1
ATOM 681 C CA . ILE A 1 86 ? -7.201 3.376 6.193 1.00 94.38 86 ILE A CA 1
ATOM 682 C C . ILE A 1 86 ? -7.634 3.151 4.738 1.00 94.38 86 ILE A C 1
ATOM 684 O O . ILE A 1 86 ? -6.781 3.015 3.867 1.00 94.38 86 ILE A O 1
ATOM 688 N N . GLY A 1 87 ? -8.938 3.171 4.441 1.00 95.31 87 GLY A N 1
ATOM 689 C CA . GLY A 1 87 ? -9.441 3.020 3.074 1.00 95.31 87 GLY A CA 1
ATOM 690 C C . GLY A 1 87 ? -8.944 4.111 2.121 1.00 95.31 87 GLY A C 1
ATOM 691 O O . GLY A 1 87 ? -8.492 3.796 1.024 1.00 95.31 87 GLY A O 1
ATOM 692 N N . LEU A 1 88 ? -8.970 5.377 2.547 1.00 96.31 88 LEU A N 1
ATOM 693 C CA . LEU A 1 88 ? -8.421 6.518 1.802 1.00 96.31 88 LEU A CA 1
ATOM 694 C C . LEU A 1 88 ? -6.913 6.385 1.575 1.00 96.31 88 LEU A C 1
ATOM 696 O O . LEU A 1 88 ? -6.436 6.730 0.495 1.00 96.31 88 LEU A O 1
ATOM 700 N N . GLY A 1 89 ? -6.180 5.842 2.549 1.00 96.81 89 GLY A N 1
ATOM 701 C CA . GLY A 1 89 ? -4.770 5.494 2.389 1.00 96.81 89 GLY A CA 1
ATOM 702 C C . GLY A 1 89 ? -4.564 4.458 1.283 1.00 96.81 89 GLY A C 1
ATOM 703 O O . GLY A 1 89 ? -3.798 4.697 0.359 1.00 96.81 89 GLY A O 1
ATOM 704 N N . MET A 1 90 ? -5.316 3.353 1.309 1.00 97.44 90 MET A N 1
ATOM 705 C CA . MET A 1 90 ? -5.214 2.292 0.294 1.00 97.44 90 MET A CA 1
ATOM 706 C C . MET A 1 90 ? -5.555 2.792 -1.120 1.00 97.44 90 MET A C 1
ATOM 708 O O . MET A 1 90 ? -4.882 2.421 -2.080 1.00 97.44 90 MET A O 1
ATOM 712 N N . PHE A 1 91 ? -6.563 3.663 -1.266 1.00 97.31 91 PHE A N 1
ATOM 713 C CA . PHE A 1 91 ? -6.887 4.269 -2.564 1.00 97.31 91 PHE A CA 1
ATOM 714 C C . PHE A 1 91 ? -5.853 5.291 -3.021 1.00 97.31 91 PHE A C 1
ATOM 716 O O . PHE A 1 91 ? -5.544 5.326 -4.208 1.00 97.31 91 PHE A O 1
ATOM 723 N N . SER A 1 92 ? -5.311 6.099 -2.106 1.00 96.88 92 SER A N 1
ATOM 724 C CA . SER A 1 92 ? -4.206 7.008 -2.429 1.00 96.88 92 SER A CA 1
ATOM 725 C C . SER A 1 92 ? -3.029 6.210 -2.982 1.00 96.88 92 SER A C 1
ATOM 727 O O . SER A 1 92 ? -2.553 6.512 -4.067 1.00 96.88 92 SER A O 1
ATOM 729 N N . TYR A 1 93 ? -2.646 5.120 -2.318 1.00 96.56 93 TYR A N 1
ATOM 730 C CA . TYR A 1 93 ? -1.553 4.267 -2.769 1.00 96.56 93 TYR A CA 1
ATOM 731 C C . TYR A 1 93 ? -1.823 3.646 -4.143 1.00 96.56 93 TYR A C 1
ATOM 733 O O . TYR A 1 93 ? -0.978 3.700 -5.030 1.00 96.56 93 TYR A O 1
ATOM 741 N N . PHE A 1 94 ? -3.036 3.126 -4.354 1.00 97.31 94 PHE A N 1
ATOM 742 C CA . PHE A 1 94 ? -3.469 2.617 -5.656 1.00 97.31 94 PHE A CA 1
ATOM 743 C C . PHE A 1 94 ? -3.360 3.681 -6.761 1.00 97.31 94 PHE A C 1
ATOM 745 O O . PHE A 1 94 ? -2.814 3.398 -7.821 1.00 97.31 94 PHE A O 1
ATOM 752 N N . ILE A 1 95 ? -3.830 4.909 -6.517 1.00 96.69 95 ILE A N 1
ATOM 753 C CA . ILE A 1 95 ? -3.729 6.014 -7.485 1.00 96.69 95 ILE A CA 1
ATOM 754 C C . ILE A 1 95 ? -2.263 6.393 -7.733 1.00 96.69 95 ILE A C 1
ATOM 756 O O . ILE A 1 95 ? -1.889 6.624 -8.882 1.00 96.69 95 ILE A O 1
ATOM 760 N N . GLY A 1 96 ? -1.436 6.414 -6.684 1.00 95.56 96 GLY A N 1
ATOM 761 C CA . GLY A 1 96 ? 0.009 6.620 -6.789 1.00 95.56 96 GLY A CA 1
ATOM 762 C C . GLY A 1 96 ? 0.661 5.590 -7.706 1.00 95.56 96 GLY A C 1
ATOM 763 O O . GLY A 1 96 ? 1.361 5.969 -8.640 1.00 95.56 96 GLY A O 1
ATOM 764 N N . ASN A 1 97 ? 0.330 4.308 -7.530 1.00 94.56 97 ASN A N 1
ATOM 765 C CA . ASN A 1 97 ? 0.827 3.223 -8.377 1.00 94.56 97 ASN A CA 1
ATOM 766 C C . ASN A 1 97 ? 0.323 3.282 -9.820 1.00 94.56 97 ASN A C 1
ATOM 768 O O . ASN A 1 97 ? 1.066 2.921 -10.726 1.00 94.56 97 ASN A O 1
ATOM 772 N N . LEU A 1 98 ? -0.899 3.759 -10.073 1.00 94.81 98 LEU A N 1
ATOM 773 C CA . LEU A 1 98 ? -1.349 4.000 -11.448 1.00 94.81 98 LEU A CA 1
ATOM 774 C C . LEU A 1 98 ? -0.534 5.113 -12.115 1.00 94.81 98 LEU A C 1
ATOM 776 O O . LEU A 1 98 ? -0.168 4.990 -13.282 1.00 94.81 98 LEU A O 1
ATOM 780 N N . TRP A 1 99 ? -0.244 6.187 -11.377 1.00 94.69 99 TRP A N 1
ATOM 781 C CA . TRP A 1 99 ? 0.581 7.290 -11.867 1.00 94.69 99 TRP A CA 1
ATOM 782 C C . TRP A 1 99 ? 2.020 6.855 -12.125 1.00 94.69 99 TRP A C 1
ATOM 784 O O . TRP A 1 99 ? 2.560 7.148 -13.190 1.00 94.69 99 TRP A O 1
ATOM 794 N N . LEU A 1 100 ? 2.615 6.133 -11.178 1.00 92.81 100 LEU A N 1
ATOM 795 C CA . LEU A 1 100 ? 3.964 5.592 -11.285 1.00 92.81 100 LEU A CA 1
ATOM 796 C C . LEU A 1 100 ? 4.056 4.568 -12.426 1.00 92.81 100 LEU A C 1
ATOM 798 O O . LEU A 1 100 ? 4.936 4.674 -13.271 1.00 92.81 100 LEU A O 1
ATOM 802 N N . GLY A 1 101 ? 3.087 3.657 -12.536 1.00 91.31 101 GLY A N 1
ATOM 803 C CA . GLY A 1 101 ? 3.014 2.694 -13.632 1.00 91.31 101 GLY A CA 1
ATOM 804 C C . GLY A 1 101 ? 2.849 3.363 -14.998 1.00 91.31 101 GLY A C 1
ATOM 805 O O . GLY A 1 101 ? 3.500 2.962 -15.956 1.00 91.31 101 GLY A O 1
ATOM 806 N N . TYR A 1 102 ? 2.039 4.421 -15.111 1.00 91.25 102 TYR A N 1
ATOM 807 C CA . TYR A 1 102 ? 1.961 5.220 -16.340 1.00 91.25 102 TYR A CA 1
ATOM 808 C C . TYR A 1 102 ? 3.286 5.933 -16.651 1.00 91.25 102 TYR A C 1
ATOM 810 O O . TYR A 1 102 ? 3.694 6.010 -17.810 1.00 91.25 102 TYR A O 1
ATOM 818 N N . TRP A 1 103 ? 3.976 6.432 -15.627 1.00 91.62 103 TRP A N 1
ATOM 819 C CA . TRP A 1 103 ? 5.262 7.108 -15.769 1.00 91.62 103 TRP A CA 1
ATOM 820 C C . TRP A 1 103 ? 6.376 6.165 -16.235 1.00 91.62 103 TRP A C 1
ATOM 822 O O . TRP A 1 103 ? 7.101 6.469 -17.180 1.00 91.62 103 TRP A O 1
ATOM 832 N N . GLU A 1 104 ? 6.476 4.993 -15.622 1.00 89.62 104 GLU A N 1
ATOM 833 C CA . GLU A 1 104 ? 7.508 4.012 -15.936 1.00 89.62 104 GLU A CA 1
ATOM 834 C C . GLU A 1 104 ? 7.180 3.244 -17.223 1.00 89.62 104 GLU A C 1
ATOM 836 O O . GLU A 1 104 ? 7.980 3.213 -18.152 1.00 89.62 104 GLU A O 1
ATOM 841 N N . LEU A 1 105 ? 5.982 2.658 -17.324 1.00 88.31 105 LEU A N 1
ATOM 842 C CA . LEU A 1 105 ? 5.611 1.787 -18.447 1.00 88.31 105 LEU A CA 1
ATOM 843 C C . LEU A 1 105 ? 5.136 2.570 -19.673 1.00 88.31 105 LEU A C 1
ATOM 845 O O . LEU A 1 105 ? 5.316 2.118 -20.801 1.00 88.31 105 LEU A O 1
ATOM 849 N N . GLY A 1 106 ? 4.478 3.711 -19.458 1.00 86.81 106 GLY A N 1
ATOM 850 C CA . GLY A 1 106 ? 3.931 4.536 -20.534 1.00 86.81 106 GLY A CA 1
ATOM 851 C C . GLY A 1 106 ? 4.948 5.525 -21.097 1.00 86.81 106 GLY A C 1
ATOM 852 O O . GLY A 1 106 ? 5.042 5.674 -22.313 1.00 86.81 106 GLY A O 1
ATOM 853 N N . LEU A 1 107 ? 5.710 6.195 -20.225 1.00 87.06 107 LEU A N 1
ATOM 854 C CA . LEU A 1 107 ? 6.690 7.214 -20.623 1.00 87.06 107 LEU A CA 1
ATOM 855 C C . LEU A 1 107 ? 8.139 6.700 -20.642 1.00 87.06 107 LEU A C 1
ATOM 857 O O . LEU A 1 107 ? 9.008 7.422 -21.131 1.00 87.06 107 LEU A O 1
ATOM 861 N N . GLY A 1 108 ? 8.410 5.489 -20.138 1.00 84.00 108 GLY A N 1
ATOM 862 C CA . GLY A 1 108 ? 9.752 4.894 -20.143 1.00 84.00 108 GLY A CA 1
ATOM 863 C C . GLY A 1 108 ? 10.763 5.661 -19.292 1.00 84.00 108 GLY A C 1
ATOM 864 O O . GLY A 1 108 ? 11.957 5.609 -19.575 1.00 84.00 108 GLY A O 1
ATOM 865 N N . LYS A 1 109 ? 10.295 6.446 -18.314 1.00 85.06 109 LYS A N 1
ATOM 866 C CA . LYS A 1 109 ? 11.158 7.294 -17.490 1.00 85.06 109 LYS A CA 1
ATOM 867 C C . LYS A 1 109 ? 11.592 6.589 -16.219 1.00 85.06 109 LYS A C 1
ATOM 869 O O . LYS A 1 109 ? 10.859 5.771 -15.668 1.00 85.06 109 LYS A O 1
ATOM 874 N N . GLU A 1 110 ? 12.771 6.974 -15.745 1.00 81.19 110 GLU A N 1
ATOM 875 C CA . GLU A 1 110 ? 13.313 6.497 -14.479 1.00 81.19 110 GLU A CA 1
ATOM 876 C C . GLU A 1 110 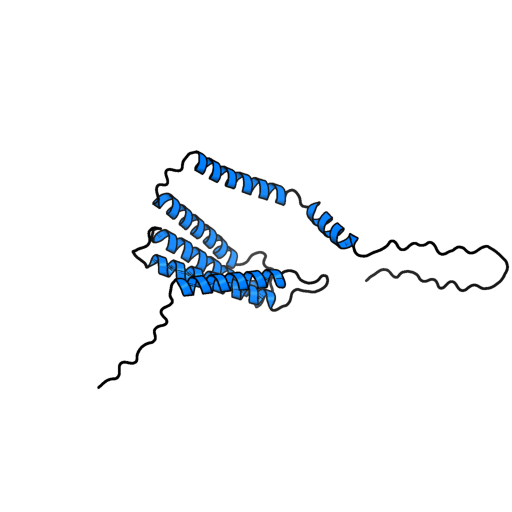? 12.386 6.879 -13.305 1.00 81.19 110 GLU A C 1
ATOM 878 O O . GLU A 1 110 ? 11.795 7.972 -13.308 1.00 81.19 110 GLU A O 1
ATOM 883 N N . PRO A 1 111 ? 12.226 5.985 -12.312 1.00 74.38 111 PRO A N 1
ATOM 884 C CA . PRO A 1 111 ? 11.285 6.137 -11.204 1.00 74.38 111 PRO A CA 1
ATOM 885 C C . PRO A 1 111 ? 11.836 7.032 -10.075 1.00 74.38 111 PRO A C 1
ATOM 887 O O . PRO A 1 111 ? 11.774 6.661 -8.908 1.00 74.38 111 PRO A O 1
ATOM 890 N N . ASP A 1 112 ? 12.388 8.200 -10.412 1.00 76.62 112 ASP A N 1
ATOM 891 C CA . ASP A 1 112 ? 13.020 9.094 -9.428 1.00 76.62 112 ASP A CA 1
ATOM 892 C C . ASP A 1 112 ? 12.011 9.989 -8.703 1.00 76.62 112 ASP A C 1
ATOM 894 O O . ASP A 1 112 ? 11.904 9.967 -7.479 1.00 76.62 112 ASP A O 1
ATOM 898 N N . VAL A 1 113 ? 11.281 10.810 -9.464 1.00 82.69 113 VAL A N 1
ATOM 899 C CA . VAL A 1 113 ? 10.267 11.726 -8.932 1.00 82.69 113 VAL A CA 1
ATOM 900 C C . VAL A 1 113 ? 9.060 11.672 -9.841 1.00 82.69 113 VAL A C 1
ATOM 902 O O . VAL A 1 113 ? 9.135 12.030 -11.021 1.00 82.69 113 VAL A O 1
ATOM 905 N N . THR A 1 114 ? 7.932 11.239 -9.289 1.00 88.56 114 THR A N 1
ATOM 906 C CA . THR A 1 114 ? 6.695 11.109 -10.053 1.00 88.56 114 THR A CA 1
ATOM 907 C C . THR A 1 114 ? 5.560 11.896 -9.417 1.00 88.56 114 THR A C 1
ATOM 909 O O . THR A 1 114 ? 5.520 12.089 -8.203 1.00 88.56 114 THR A O 1
ATOM 912 N N . PRO A 1 115 ? 4.550 12.313 -10.200 1.00 87.31 115 PRO A N 1
ATOM 913 C CA . PRO A 1 115 ? 3.320 12.856 -9.625 1.00 87.31 115 PRO A CA 1
ATOM 914 C C . PRO A 1 115 ? 2.613 11.877 -8.664 1.00 87.31 115 PRO A C 1
ATOM 916 O O . PRO A 1 115 ? 1.788 12.304 -7.855 1.00 87.31 115 PRO A O 1
ATOM 919 N N . GLY A 1 116 ? 2.949 10.579 -8.726 1.00 90.06 116 GLY A N 1
ATOM 920 C CA . GLY A 1 116 ? 2.503 9.549 -7.788 1.00 90.06 116 GLY A CA 1
ATOM 921 C C . GLY A 1 116 ? 3.011 9.752 -6.357 1.00 90.06 116 GLY A C 1
ATOM 922 O O . GLY A 1 116 ? 2.309 9.391 -5.413 1.00 90.06 116 GLY A O 1
ATOM 923 N N . ASP A 1 117 ? 4.154 10.416 -6.171 1.00 92.81 117 ASP A N 1
ATOM 924 C CA . ASP A 1 117 ? 4.806 10.593 -4.866 1.00 92.81 117 ASP A CA 1
ATOM 925 C C . ASP A 1 117 ? 3.920 11.350 -3.875 1.00 92.81 117 ASP A C 1
ATOM 927 O O . ASP A 1 117 ? 3.852 11.011 -2.692 1.00 92.81 117 ASP A O 1
ATOM 931 N N . LEU A 1 118 ? 3.148 12.321 -4.369 1.00 95.00 118 LEU A N 1
ATOM 932 C CA . LEU A 1 118 ? 2.149 13.025 -3.569 1.00 95.00 118 LEU A CA 1
ATOM 933 C C . LEU A 1 118 ? 1.101 12.060 -2.995 1.00 95.00 118 LEU A C 1
ATOM 935 O O . LEU A 1 118 ? 0.713 12.172 -1.832 1.00 95.00 118 LEU A O 1
ATOM 939 N N . PHE A 1 119 ? 0.644 11.097 -3.793 1.00 96.12 119 PHE A N 1
ATOM 940 C CA . PHE A 1 119 ? -0.338 10.106 -3.360 1.00 96.12 119 PHE A CA 1
ATOM 941 C C . PHE A 1 119 ? 0.266 9.069 -2.404 1.00 96.12 119 PHE A C 1
ATOM 943 O O . PHE A 1 119 ? -0.408 8.623 -1.466 1.00 96.12 119 PHE A O 1
ATOM 950 N N . PHE A 1 120 ? 1.547 8.735 -2.562 1.00 94.75 120 PHE A N 1
ATOM 951 C CA . PHE A 1 120 ? 2.265 7.925 -1.580 1.00 94.75 120 PHE A CA 1
ATOM 952 C C . PHE A 1 120 ? 2.399 8.659 -0.237 1.00 94.75 120 PHE A C 1
ATOM 954 O O . PHE A 1 120 ? 2.096 8.079 0.806 1.00 94.75 120 PHE A O 1
ATOM 961 N N . LEU A 1 121 ? 2.714 9.959 -0.234 1.00 95.81 121 LEU A N 1
ATOM 962 C CA . LEU A 1 121 ? 2.709 10.780 0.985 1.00 95.81 121 LEU A CA 1
ATOM 963 C C . LEU A 1 121 ? 1.327 10.832 1.649 1.00 95.81 121 LEU A C 1
ATOM 965 O O . LEU A 1 121 ? 1.214 10.638 2.861 1.00 95.81 121 LEU A O 1
ATOM 969 N N . LEU A 1 122 ? 0.264 11.025 0.863 1.00 96.00 122 LEU A N 1
ATOM 970 C CA . LEU A 1 122 ? -1.112 10.982 1.368 1.00 96.00 122 LEU A CA 1
ATOM 971 C C . LEU A 1 122 ? -1.446 9.634 2.013 1.00 96.00 122 LEU A C 1
ATOM 973 O O . LEU A 1 122 ? -2.116 9.600 3.046 1.00 96.00 122 LEU A O 1
ATOM 977 N N . THR A 1 123 ? -0.937 8.530 1.461 1.00 96.19 123 THR A N 1
ATOM 978 C CA . THR A 1 123 ? -1.103 7.198 2.057 1.00 96.19 123 THR A CA 1
ATOM 979 C C . THR A 1 123 ? -0.563 7.162 3.480 1.00 96.19 123 THR A C 1
ATOM 981 O O . THR A 1 123 ? -1.281 6.748 4.393 1.00 96.19 123 THR A O 1
ATOM 984 N N . TYR A 1 124 ? 0.661 7.648 3.696 1.00 94.81 124 TYR A N 1
ATOM 985 C CA . TYR A 1 124 ? 1.257 7.700 5.030 1.00 94.81 124 TYR A CA 1
ATOM 986 C C . TYR A 1 124 ? 0.447 8.579 5.984 1.00 94.81 124 TYR A C 1
ATOM 988 O O . TYR A 1 124 ? 0.145 8.150 7.097 1.00 94.81 124 TYR A O 1
ATOM 996 N N . VAL A 1 125 ? 0.021 9.765 5.540 1.00 96.69 125 VAL A N 1
ATOM 997 C CA . VAL A 1 125 ? -0.803 10.673 6.355 1.00 96.69 125 VAL A CA 1
ATOM 998 C C . VAL A 1 125 ? -2.100 9.993 6.792 1.00 96.69 125 VAL A C 1
ATOM 1000 O O . VAL A 1 125 ? -2.454 10.033 7.974 1.00 96.69 125 VAL A O 1
ATOM 1003 N N . PHE A 1 126 ? -2.804 9.334 5.873 1.00 96.44 126 PHE A N 1
ATOM 1004 C CA . PHE A 1 126 ? -4.065 8.667 6.180 1.00 96.44 126 PHE A CA 1
ATOM 1005 C C . PHE A 1 126 ? -3.890 7.422 7.053 1.00 96.44 126 PHE A C 1
ATOM 1007 O O . PHE A 1 126 ? -4.686 7.217 7.972 1.00 96.44 126 PHE A O 1
ATOM 1014 N N . LEU A 1 127 ? -2.847 6.618 6.828 1.00 94.31 127 LEU A N 1
ATOM 1015 C CA . LEU A 1 127 ? -2.558 5.450 7.663 1.00 94.31 127 LEU A CA 1
ATOM 1016 C C . LEU A 1 127 ? -2.188 5.850 9.089 1.00 94.31 127 LEU A C 1
ATOM 1018 O O . LEU A 1 127 ? -2.765 5.310 10.033 1.00 94.31 127 LEU A O 1
ATOM 1022 N N . VAL A 1 128 ? -1.300 6.834 9.250 1.00 92.25 128 VAL A N 1
ATOM 1023 C CA . VAL A 1 128 ? -0.926 7.359 10.569 1.00 92.25 128 VAL A CA 1
ATOM 1024 C C . VAL A 1 128 ? -2.153 7.937 11.264 1.00 92.25 128 VAL A C 1
ATOM 1026 O O . VAL A 1 128 ? -2.424 7.586 12.409 1.00 92.25 128 VAL A O 1
ATOM 1029 N N . SER A 1 129 ? -2.959 8.738 10.563 1.00 92.88 129 SER A N 1
ATOM 1030 C CA . SER A 1 129 ? -4.206 9.284 11.113 1.00 92.88 129 SER A CA 1
ATOM 1031 C C . SER A 1 129 ? -5.166 8.177 11.562 1.00 92.88 129 SER A C 1
ATOM 1033 O O . SER A 1 129 ? -5.717 8.244 12.660 1.00 92.88 129 SER A O 1
ATOM 1035 N N . GLY A 1 130 ? -5.338 7.122 10.757 1.00 91.12 130 GLY A N 1
ATOM 1036 C CA . GLY A 1 130 ? -6.169 5.968 11.101 1.00 91.12 130 GLY A CA 1
ATOM 1037 C C . GLY A 1 130 ? -5.676 5.234 12.349 1.00 91.12 130 GLY A C 1
ATOM 1038 O O . GLY A 1 130 ? -6.475 4.942 13.239 1.00 91.12 130 GLY A O 1
ATOM 1039 N N . MET A 1 131 ? -4.366 4.990 12.453 1.00 89.31 131 MET A N 1
ATOM 1040 C CA . MET A 1 131 ? -3.746 4.364 13.626 1.00 89.31 131 MET A CA 1
ATOM 1041 C C . MET A 1 131 ? -3.883 5.235 14.880 1.00 89.31 131 MET A C 1
ATOM 1043 O O . MET A 1 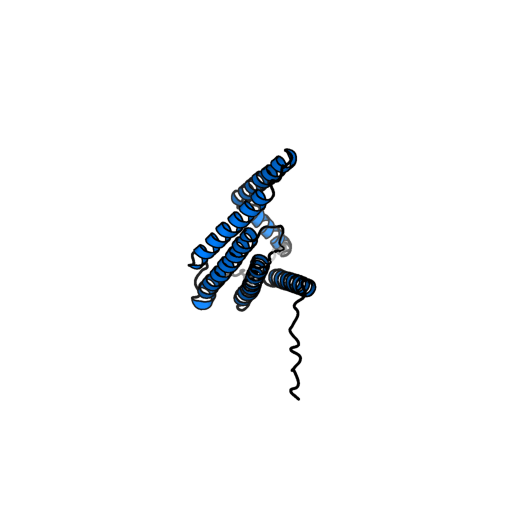131 ? -4.272 4.735 15.933 1.00 89.31 131 MET A O 1
ATOM 1047 N N . VAL A 1 132 ? -3.638 6.542 14.761 1.00 88.81 132 VAL A N 1
ATOM 1048 C CA . VAL A 1 132 ? -3.775 7.519 15.849 1.00 88.81 132 VAL A CA 1
ATOM 1049 C C . VAL A 1 132 ? -5.207 7.528 16.387 1.00 88.81 132 VAL A C 1
ATOM 1051 O O . VAL A 1 132 ? -5.419 7.338 17.585 1.00 88.81 132 VAL A O 1
ATOM 1054 N N . ILE A 1 133 ? -6.206 7.659 15.509 1.00 87.69 133 ILE A N 1
ATOM 1055 C CA . ILE A 1 133 ? -7.625 7.619 15.895 1.00 87.69 133 ILE A CA 1
ATOM 1056 C C . ILE A 1 133 ? -7.966 6.278 16.563 1.00 87.69 133 ILE A C 1
ATOM 1058 O O . ILE A 1 133 ? -8.677 6.256 17.569 1.00 87.69 133 ILE A O 1
ATOM 1062 N N . ALA A 1 134 ? -7.446 5.162 16.042 1.00 86.06 134 ALA A N 1
ATOM 1063 C CA . ALA A 1 134 ? -7.696 3.837 16.602 1.00 86.06 134 ALA A CA 1
ATOM 1064 C C . ALA A 1 134 ? -7.174 3.708 18.041 1.00 86.06 134 ALA A C 1
ATOM 1066 O O . ALA A 1 134 ? -7.900 3.215 18.907 1.00 86.06 134 ALA A O 1
ATOM 1067 N N . VAL A 1 135 ? -5.960 4.195 18.311 1.00 82.00 135 VAL A N 1
ATOM 1068 C CA . VAL A 1 135 ? -5.347 4.168 19.648 1.00 82.00 135 VAL A CA 1
ATOM 1069 C C . VAL A 1 135 ? -6.116 5.060 20.623 1.00 82.00 135 VAL A C 1
ATOM 1071 O O . VAL A 1 135 ? -6.506 4.596 21.696 1.00 82.00 135 VAL A O 1
ATOM 1074 N N . PHE A 1 136 ? -6.406 6.308 20.242 1.00 79.44 136 PHE A N 1
ATOM 1075 C CA . PHE A 1 136 ? -7.114 7.247 21.118 1.00 79.44 136 PHE A CA 1
ATOM 1076 C C . PHE A 1 136 ? -8.558 6.823 21.410 1.00 79.44 136 PHE A C 1
ATOM 1078 O O . PHE A 1 136 ? -9.048 7.048 22.515 1.00 79.44 136 PHE A O 1
ATOM 1085 N N . SER A 1 137 ? -9.228 6.141 20.474 1.00 72.69 137 SER A N 1
ATOM 1086 C CA . SER A 1 137 ? -10.600 5.653 20.683 1.00 72.69 137 SER A CA 1
ATOM 1087 C C . SER A 1 137 ? -10.729 4.609 21.797 1.00 72.69 137 SER A C 1
ATOM 1089 O O . SER A 1 137 ? -11.812 4.440 22.352 1.00 72.69 137 SER A O 1
ATOM 1091 N N . ARG A 1 138 ? -9.641 3.902 22.131 1.00 67.81 138 ARG A N 1
ATOM 1092 C CA . ARG A 1 138 ? -9.673 2.752 23.045 1.00 67.81 138 ARG A CA 1
ATOM 1093 C C . ARG A 1 138 ? -9.226 3.047 24.473 1.00 67.81 138 ARG A C 1
ATOM 1095 O O . ARG A 1 138 ? -9.256 2.116 25.268 1.00 67.81 138 ARG A O 1
ATOM 1102 N N . GLN A 1 139 ? -8.833 4.287 24.800 1.00 59.56 139 GLN A N 1
ATOM 1103 C CA . GLN A 1 139 ? -8.336 4.675 26.135 1.00 59.56 139 GLN A CA 1
ATOM 1104 C C . GLN A 1 139 ? -7.431 3.593 26.758 1.00 59.56 139 GLN A C 1
ATOM 1106 O O . GLN A 1 139 ? -7.649 3.163 27.889 1.00 59.56 139 GLN A O 1
ATOM 1111 N N . LEU A 1 140 ? -6.455 3.080 25.996 1.00 62.41 140 LEU A N 1
ATOM 1112 C CA . LEU A 1 140 ? -5.575 2.036 26.512 1.00 62.41 140 LEU A CA 1
ATOM 1113 C C . LEU A 1 140 ? -4.779 2.603 27.692 1.00 62.41 140 LEU A C 1
ATOM 1115 O O . LEU A 1 140 ? -3.880 3.421 27.505 1.00 62.41 140 LEU A O 1
ATOM 1119 N N . SER A 1 141 ? -5.089 2.142 28.904 1.00 69.19 141 SER A N 1
ATOM 1120 C CA . SER A 1 141 ? -4.236 2.318 30.076 1.00 69.19 141 SER A CA 1
ATOM 1121 C C . SER A 1 141 ? -3.006 1.428 29.898 1.00 69.19 141 SER A C 1
ATOM 1123 O O . SER A 1 141 ? -2.934 0.321 30.438 1.00 69.19 141 SER A O 1
ATOM 1125 N N . LEU A 1 142 ? -2.077 1.858 29.045 1.00 71.25 142 LEU A N 1
ATOM 1126 C CA . LEU A 1 142 ? -0.863 1.103 28.784 1.00 71.25 142 LEU A CA 1
ATOM 1127 C C . LEU A 1 142 ? -0.063 1.005 30.078 1.00 71.25 142 LEU A C 1
ATOM 1129 O O . LEU A 1 142 ? 0.295 2.009 30.695 1.00 71.25 142 LEU A O 1
ATOM 1133 N N . THR A 1 143 ? 0.225 -0.227 30.488 1.00 85.00 143 THR A N 1
ATOM 1134 C CA . THR A 1 143 ? 1.168 -0.469 31.576 1.00 85.00 143 THR A CA 1
ATOM 1135 C C . THR A 1 143 ? 2.521 0.115 31.176 1.00 85.00 143 THR A C 1
ATOM 1137 O O . THR A 1 143 ? 2.901 0.067 30.006 1.00 85.00 143 THR A O 1
ATOM 1140 N N . PHE A 1 144 ? 3.279 0.627 32.143 1.00 85.38 144 PHE A N 1
ATOM 1141 C CA . PHE A 1 144 ? 4.602 1.215 31.910 1.00 85.38 144 PHE A CA 1
ATOM 1142 C C . PHE A 1 144 ? 5.521 0.329 31.040 1.00 85.38 144 PHE A C 1
ATOM 1144 O O . PHE A 1 144 ? 6.222 0.830 30.166 1.00 85.38 144 PHE A O 1
ATOM 1151 N N . LEU A 1 145 ? 5.436 -1.000 31.189 1.00 89.00 145 LEU A N 1
ATOM 1152 C CA . LEU A 1 145 ? 6.176 -1.963 30.365 1.00 89.00 145 LEU A CA 1
ATOM 1153 C C . LEU A 1 145 ? 5.762 -1.979 28.882 1.00 89.00 145 LEU A C 1
ATOM 1155 O O . LEU A 1 145 ? 6.611 -2.195 28.025 1.00 89.00 145 LEU A O 1
ATOM 1159 N N . GLN A 1 146 ? 4.492 -1.730 28.553 1.00 84.88 146 GLN A N 1
ATOM 1160 C CA . GLN A 1 146 ? 4.040 -1.638 27.159 1.00 84.88 146 GLN A CA 1
ATOM 1161 C C . GLN A 1 146 ? 4.524 -0.343 26.505 1.00 84.88 146 GLN A C 1
ATOM 1163 O O . GLN A 1 146 ? 4.929 -0.358 25.347 1.00 84.88 146 GLN A O 1
ATOM 1168 N N . ILE A 1 147 ? 4.547 0.761 27.258 1.00 85.50 147 ILE A N 1
ATOM 1169 C CA . ILE A 1 147 ? 5.130 2.026 26.790 1.00 85.50 147 ILE A CA 1
ATOM 1170 C C . ILE A 1 147 ? 6.629 1.842 26.531 1.00 85.50 147 ILE A C 1
ATOM 1172 O O . ILE A 1 147 ? 7.120 2.229 25.472 1.00 85.50 147 ILE A O 1
ATOM 1176 N N . LEU A 1 148 ? 7.341 1.188 27.454 1.00 89.25 148 LEU A N 1
ATOM 1177 C CA . LEU A 1 148 ? 8.759 0.880 27.287 1.00 89.25 148 LEU A CA 1
ATOM 1178 C C . LEU A 1 148 ? 9.009 -0.034 26.079 1.00 89.25 148 LEU A C 1
ATOM 1180 O O . LEU A 1 148 ? 9.953 0.203 25.334 1.00 89.25 148 LEU A O 1
ATOM 1184 N N . ALA A 1 149 ? 8.153 -1.032 25.840 1.00 88.06 149 ALA A N 1
ATOM 1185 C CA . ALA A 1 149 ? 8.254 -1.897 24.666 1.00 88.06 149 ALA A CA 1
ATOM 1186 C C . ALA A 1 149 ? 8.045 -1.121 23.353 1.00 88.06 149 ALA A C 1
ATOM 1188 O O . ALA A 1 149 ? 8.816 -1.299 22.413 1.00 88.06 149 ALA A O 1
ATOM 1189 N N . ILE A 1 150 ? 7.056 -0.220 23.294 1.00 86.50 150 ILE A N 1
ATOM 1190 C CA . ILE A 1 150 ? 6.817 0.636 22.120 1.00 86.50 150 ILE A CA 1
ATOM 1191 C C . ILE A 1 150 ? 8.026 1.545 21.862 1.00 86.50 150 ILE A C 1
ATOM 1193 O O . ILE A 1 150 ? 8.502 1.621 20.729 1.00 86.50 150 ILE A O 1
ATOM 1197 N N . LEU A 1 151 ? 8.562 2.191 22.904 1.00 89.69 151 LEU A N 1
ATOM 1198 C CA . LEU A 1 151 ? 9.764 3.024 22.793 1.00 89.69 151 LEU A CA 1
ATOM 1199 C C . LEU A 1 151 ? 10.998 2.207 22.397 1.00 89.69 151 LEU A C 1
ATOM 1201 O O . LEU A 1 151 ? 11.792 2.666 21.582 1.00 89.69 151 LEU A O 1
ATOM 1205 N N . GLY A 1 152 ? 11.144 0.992 22.925 1.00 91.62 152 GLY A N 1
ATOM 1206 C CA . GLY A 1 152 ? 12.233 0.083 22.579 1.00 91.62 152 GLY A CA 1
ATOM 1207 C C . GLY A 1 152 ? 12.204 -0.327 21.109 1.00 91.62 152 GLY A C 1
ATOM 1208 O O . GLY A 1 152 ? 13.239 -0.291 20.451 1.00 91.62 152 GLY A O 1
ATOM 1209 N N . ILE A 1 153 ? 11.023 -0.643 20.565 1.00 90.44 153 ILE A N 1
ATOM 1210 C CA . ILE A 1 153 ? 10.859 -0.942 19.134 1.00 90.44 153 ILE A CA 1
ATOM 1211 C C . ILE A 1 153 ? 11.174 0.298 18.293 1.00 90.44 153 ILE A C 1
ATOM 1213 O O . ILE A 1 153 ? 11.894 0.192 17.302 1.00 90.44 153 ILE A O 1
ATOM 1217 N N . LEU A 1 154 ? 10.692 1.477 18.701 1.00 90.56 154 LEU A N 1
ATOM 1218 C CA . LEU A 1 154 ? 10.974 2.732 18.006 1.00 90.56 154 LEU A CA 1
ATOM 1219 C C . LEU A 1 154 ? 12.486 3.005 17.945 1.00 90.56 154 LEU A C 1
ATOM 1221 O O . LEU A 1 154 ? 13.041 3.117 16.856 1.00 90.56 154 LEU A O 1
ATOM 1225 N N . VAL A 1 155 ? 13.166 3.038 19.094 1.00 94.38 155 VAL A N 1
ATOM 1226 C CA . VAL A 1 155 ? 14.616 3.283 19.177 1.00 94.38 155 VAL A CA 1
ATOM 1227 C C . VAL A 1 155 ? 15.404 2.192 18.456 1.00 94.38 155 VAL A C 1
ATOM 1229 O O . VAL A 1 155 ? 16.316 2.506 17.698 1.00 94.38 155 VAL A O 1
ATOM 1232 N N . GLY A 1 156 ? 15.035 0.923 18.641 1.00 92.19 156 GLY A N 1
ATOM 1233 C CA . GLY A 1 156 ? 15.691 -0.206 17.987 1.00 92.19 156 GLY A CA 1
ATOM 1234 C C . GLY A 1 156 ? 15.585 -0.143 16.465 1.00 92.19 156 GLY A C 1
ATOM 1235 O O . GLY A 1 156 ? 16.581 -0.348 15.779 1.00 92.19 156 GLY A O 1
ATOM 1236 N N . SER A 1 157 ? 14.411 0.208 15.928 1.00 86.81 157 SER A N 1
ATOM 1237 C CA . SER A 1 157 ? 14.219 0.366 14.481 1.00 86.81 157 SER A CA 1
ATOM 1238 C C . SER A 1 157 ? 15.035 1.527 13.902 1.00 86.81 157 SER A C 1
ATOM 1240 O O . SER A 1 157 ? 15.647 1.368 12.848 1.00 86.81 157 SER A O 1
ATOM 1242 N N . VAL A 1 158 ? 15.125 2.658 14.612 1.00 90.81 158 VAL A N 1
ATOM 1243 C CA . VAL A 1 158 ? 15.951 3.808 14.206 1.00 90.81 158 VAL A CA 1
ATOM 1244 C C . VAL A 1 158 ? 17.438 3.467 14.266 1.00 90.81 158 VAL A C 1
ATOM 1246 O O . VAL A 1 158 ? 18.166 3.773 13.329 1.00 90.81 158 VAL A O 1
ATOM 1249 N N . ALA A 1 159 ? 17.892 2.802 15.329 1.00 91.19 159 ALA A N 1
ATOM 1250 C CA . ALA A 1 159 ? 19.281 2.376 15.473 1.00 91.19 159 ALA A CA 1
ATOM 1251 C C . ALA A 1 159 ? 19.683 1.355 14.398 1.00 91.19 159 ALA A C 1
ATOM 1253 O O . ALA A 1 159 ? 20.768 1.457 13.832 1.00 91.19 159 ALA A O 1
ATOM 1254 N N . LEU A 1 160 ? 18.796 0.408 14.076 1.00 88.19 160 LEU A N 1
ATOM 1255 C CA . LEU A 1 160 ? 19.006 -0.552 12.995 1.00 88.19 160 LEU A CA 1
ATOM 1256 C C . LEU A 1 160 ? 19.099 0.152 11.637 1.00 88.19 160 LEU A C 1
ATOM 1258 O O . LEU A 1 160 ? 20.032 -0.105 10.884 1.00 88.19 160 LEU A O 1
ATOM 1262 N N . ALA A 1 161 ? 18.166 1.061 11.337 1.00 86.00 161 ALA A N 1
ATOM 1263 C CA . ALA A 1 161 ? 18.203 1.841 10.103 1.00 86.00 161 ALA A CA 1
ATOM 1264 C C . ALA A 1 161 ? 19.490 2.676 10.006 1.00 86.00 161 ALA A C 1
ATOM 1266 O O . ALA A 1 161 ? 20.136 2.697 8.965 1.00 86.00 161 ALA A O 1
ATOM 1267 N N . TRP A 1 162 ? 19.899 3.306 11.108 1.00 89.88 162 TRP A N 1
ATOM 1268 C CA . TRP A 1 162 ? 21.144 4.064 11.195 1.00 89.88 162 TRP A CA 1
ATOM 1269 C C . TRP A 1 162 ? 22.380 3.189 10.941 1.00 89.88 162 TRP A C 1
ATOM 1271 O O . TRP A 1 162 ? 23.260 3.588 10.182 1.00 89.88 162 TRP A O 1
ATOM 1281 N N . GLY A 1 163 ? 22.430 1.984 11.519 1.00 85.50 163 GLY A N 1
ATOM 1282 C CA . GLY A 1 163 ? 23.510 1.022 11.282 1.00 85.50 163 GLY A CA 1
ATOM 1283 C C . GLY A 1 163 ? 23.594 0.578 9.820 1.00 85.50 163 GLY A C 1
ATOM 1284 O O . GLY A 1 163 ? 24.669 0.600 9.234 1.00 85.50 163 GLY A O 1
ATOM 1285 N N . LEU A 1 164 ? 22.454 0.270 9.197 1.00 83.56 164 LEU A N 1
ATOM 1286 C CA . LEU A 1 164 ? 22.407 -0.151 7.792 1.00 83.56 164 LEU A CA 1
ATOM 1287 C C . LEU A 1 164 ? 22.761 0.974 6.806 1.00 83.56 164 LEU A C 1
ATOM 1289 O O . LEU A 1 164 ? 23.303 0.702 5.741 1.00 83.56 164 LEU A O 1
ATOM 1293 N N . VAL A 1 165 ? 22.462 2.233 7.140 1.00 79.62 165 VAL A N 1
ATOM 1294 C CA . VAL A 1 165 ? 22.766 3.390 6.278 1.00 79.62 165 VAL A CA 1
ATOM 1295 C C . VAL A 1 165 ? 24.238 3.813 6.376 1.00 79.62 165 VAL A C 1
ATOM 1297 O O . VAL A 1 165 ? 24.785 4.330 5.404 1.00 79.62 165 VAL A O 1
ATOM 1300 N N . LEU A 1 166 ? 24.896 3.587 7.520 1.00 63.62 166 LEU A N 1
ATOM 1301 C CA . LEU A 1 166 ? 26.297 3.968 7.744 1.00 63.62 166 LEU A CA 1
ATOM 1302 C C . LEU A 1 166 ? 27.326 2.859 7.478 1.00 63.62 166 LEU A C 1
ATOM 1304 O O . LEU A 1 166 ? 28.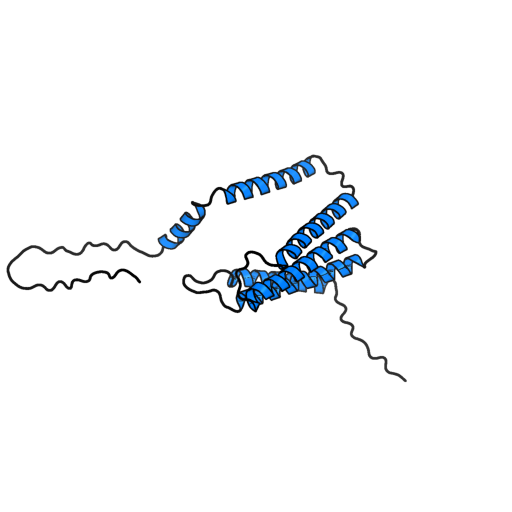521 3.133 7.586 1.00 63.62 166 LEU A O 1
ATOM 1308 N N . GLU A 1 167 ? 26.908 1.655 7.074 1.00 58.62 167 GLU A N 1
ATOM 1309 C CA . GLU A 1 167 ? 27.807 0.571 6.639 1.00 58.62 167 GLU A CA 1
ATOM 1310 C C . GLU A 1 167 ? 27.656 0.249 5.132 1.00 58.62 167 GLU A C 1
ATOM 1312 O O . GLU A 1 167 ? 27.113 -0.799 4.779 1.00 58.62 167 GLU A O 1
ATOM 1317 N N . PRO A 1 168 ? 28.136 1.091 4.190 1.00 57.56 168 PRO A N 1
ATOM 1318 C CA . PRO A 1 168 ? 27.886 0.868 2.766 1.00 57.56 168 PRO A CA 1
ATOM 1319 C C . PRO A 1 168 ? 28.883 -0.069 2.058 1.00 57.56 168 PRO A C 1
ATOM 1321 O O . PRO A 1 168 ? 28.749 -0.239 0.851 1.00 57.56 168 PRO A O 1
ATOM 1324 N N . SER A 1 169 ? 29.894 -0.661 2.714 1.00 55.66 169 SER A N 1
ATOM 1325 C CA . SER A 1 169 ? 31.011 -1.297 1.973 1.00 55.66 169 SER A CA 1
ATOM 1326 C C . SER A 1 169 ? 31.318 -2.769 2.269 1.00 55.66 169 SER A C 1
ATOM 1328 O O . SER A 1 169 ? 31.767 -3.469 1.365 1.00 55.66 169 SER A O 1
ATOM 1330 N N . GLU A 1 170 ? 31.077 -3.288 3.475 1.00 53.47 170 GLU A N 1
ATOM 1331 C CA . GLU A 1 170 ? 31.610 -4.615 3.851 1.00 53.47 170 GLU A CA 1
ATOM 1332 C C . GLU A 1 170 ? 30.648 -5.780 3.539 1.00 53.47 170 GLU A C 1
ATOM 1334 O O . GLU A 1 170 ? 31.083 -6.878 3.185 1.00 53.47 170 GLU A O 1
ATOM 1339 N N . VAL A 1 171 ? 29.330 -5.554 3.607 1.00 52.94 171 VAL A N 1
ATOM 1340 C CA . VAL A 1 171 ? 28.320 -6.614 3.396 1.00 52.94 171 VAL A CA 1
ATOM 1341 C C . VAL A 1 171 ? 28.195 -6.994 1.915 1.00 52.94 171 VAL A C 1
ATOM 1343 O O . VAL A 1 171 ? 28.120 -8.178 1.584 1.00 52.94 171 VAL A O 1
ATOM 1346 N N . PHE A 1 172 ? 28.251 -6.014 1.007 1.00 53.47 172 PHE A N 1
ATOM 1347 C CA . PHE A 1 172 ? 28.247 -6.272 -0.438 1.00 53.47 172 PHE A CA 1
ATOM 1348 C C . PHE A 1 172 ? 29.561 -6.930 -0.897 1.00 53.47 172 PHE A C 1
ATOM 1350 O O . PHE A 1 172 ? 29.538 -7.866 -1.694 1.00 53.47 172 PHE A O 1
ATOM 1357 N N . ALA A 1 173 ? 30.699 -6.531 -0.312 1.00 49.81 173 ALA A N 1
ATOM 1358 C CA . ALA A 1 173 ? 32.008 -7.117 -0.610 1.00 49.81 173 ALA A CA 1
ATOM 1359 C C . ALA A 1 173 ? 32.140 -8.585 -0.154 1.00 49.81 173 ALA A C 1
ATOM 1361 O O . ALA A 1 173 ? 32.849 -9.372 -0.786 1.00 49.81 173 ALA A O 1
ATOM 1362 N N . LEU A 1 174 ? 31.452 -8.987 0.921 1.00 53.75 174 LEU A N 1
ATOM 1363 C CA . LEU A 1 174 ? 31.386 -10.391 1.347 1.00 53.75 174 LEU A CA 1
ATOM 1364 C C . LEU A 1 174 ? 30.420 -11.226 0.494 1.00 53.75 174 LEU A C 1
ATOM 1366 O O . LEU A 1 174 ? 30.690 -12.407 0.272 1.00 53.75 174 LEU A O 1
ATOM 1370 N N . SER A 1 175 ? 29.346 -10.625 -0.029 1.00 53.28 175 SER A N 1
ATOM 1371 C CA . SER A 1 175 ? 28.442 -11.286 -0.982 1.00 53.28 175 SER A CA 1
ATOM 1372 C C . SER A 1 175 ? 29.157 -11.615 -2.302 1.00 53.28 175 SER A C 1
ATOM 1374 O O . SER A 1 175 ? 29.079 -12.751 -2.775 1.00 53.28 175 SER A O 1
ATOM 1376 N N . ASP A 1 176 ? 29.972 -10.687 -2.815 1.00 51.28 176 ASP A N 1
ATOM 1377 C CA . ASP A 1 176 ? 30.804 -10.907 -4.008 1.00 51.28 176 ASP A CA 1
ATOM 1378 C C . ASP A 1 176 ? 31.911 -11.949 -3.771 1.00 51.28 176 ASP A C 1
ATOM 1380 O O . ASP A 1 176 ? 32.164 -12.822 -4.604 1.00 51.28 176 ASP A O 1
ATOM 1384 N N . ARG A 1 177 ? 32.553 -11.937 -2.594 1.00 46.94 177 ARG A N 1
ATOM 1385 C CA . ARG A 1 177 ? 33.578 -12.940 -2.245 1.00 46.94 177 ARG A CA 1
ATOM 1386 C C . ARG A 1 177 ? 33.007 -14.347 -2.059 1.00 46.94 177 ARG A C 1
ATOM 1388 O O . ARG A 1 177 ? 33.707 -15.314 -2.353 1.00 46.94 177 ARG A O 1
ATOM 1395 N N . GLY A 1 178 ? 31.754 -14.474 -1.618 1.00 48.47 178 GLY A N 1
ATOM 1396 C CA . GLY A 1 178 ? 31.045 -15.755 -1.560 1.00 48.47 178 GLY A CA 1
ATOM 1397 C C . GLY A 1 178 ? 30.711 -16.317 -2.946 1.00 48.47 178 GLY A C 1
ATOM 1398 O O . GLY A 1 178 ? 30.788 -17.527 -3.149 1.00 48.47 178 GLY A O 1
ATOM 1399 N N . ALA A 1 179 ? 30.413 -15.447 -3.918 1.00 47.78 179 ALA A N 1
ATOM 1400 C CA . ALA A 1 179 ? 30.142 -15.844 -5.299 1.00 47.78 179 ALA A CA 1
ATO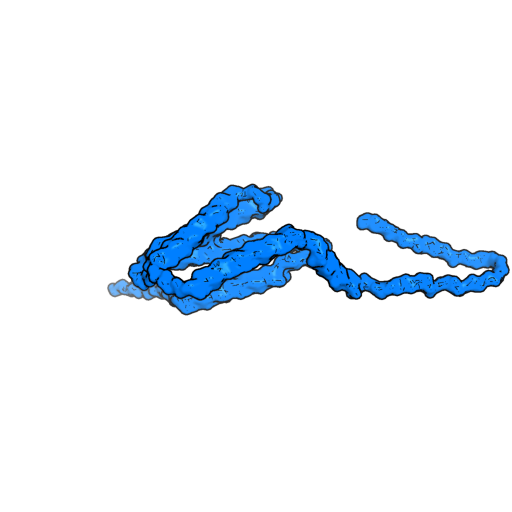M 1401 C C . ALA A 1 179 ? 31.423 -16.216 -6.076 1.00 47.78 179 ALA A C 1
ATOM 1403 O O . ALA A 1 179 ? 31.423 -17.178 -6.843 1.00 47.78 179 ALA A O 1
ATOM 1404 N N . ILE A 1 180 ? 32.542 -15.521 -5.834 1.00 47.38 180 ILE A N 1
ATOM 1405 C CA . ILE A 1 180 ? 33.813 -15.763 -6.546 1.00 47.38 180 ILE A CA 1
ATOM 1406 C C . ILE A 1 180 ? 34.542 -17.024 -6.040 1.00 47.38 180 ILE A C 1
ATOM 1408 O O . ILE A 1 180 ? 35.295 -17.648 -6.791 1.00 47.38 180 ILE A O 1
ATOM 1412 N N . ALA A 1 181 ? 34.292 -17.472 -4.804 1.00 43.44 181 ALA A N 1
ATOM 1413 C CA . ALA A 1 181 ? 34.995 -18.617 -4.215 1.00 43.44 181 ALA A CA 1
ATOM 1414 C C . ALA A 1 181 ? 34.683 -19.986 -4.863 1.00 43.44 181 ALA A C 1
ATOM 1416 O O . ALA A 1 181 ? 35.359 -20.964 -4.543 1.00 43.44 181 ALA A O 1
ATOM 1417 N N . THR A 1 182 ? 33.717 -20.079 -5.789 1.00 50.19 182 THR A N 1
ATOM 1418 C CA . THR A 1 182 ? 33.339 -21.365 -6.418 1.00 50.19 182 THR A CA 1
ATOM 1419 C C . THR A 1 182 ? 33.762 -21.501 -7.884 1.00 50.19 182 THR A C 1
ATOM 1421 O O . THR A 1 182 ? 33.607 -22.571 -8.468 1.00 50.19 182 THR A O 1
ATOM 1424 N N . THR A 1 183 ? 34.361 -20.477 -8.498 1.00 49.38 183 THR A N 1
ATOM 1425 C CA . THR A 1 183 ? 34.831 -20.566 -9.890 1.00 49.38 183 THR A CA 1
ATOM 1426 C C . THR A 1 183 ? 36.238 -20.009 -10.035 1.00 49.38 183 THR A C 1
ATOM 1428 O O . THR A 1 183 ? 36.423 -18.911 -10.546 1.00 49.38 183 THR A O 1
ATOM 1431 N N . ASN A 1 184 ? 37.234 -20.757 -9.563 1.00 41.62 184 ASN A N 1
ATOM 1432 C CA . ASN A 1 184 ? 38.489 -21.006 -10.283 1.00 41.62 184 ASN A CA 1
ATOM 1433 C C . ASN A 1 184 ? 39.438 -21.808 -9.378 1.00 41.62 184 ASN A C 1
ATOM 1435 O O . ASN A 1 184 ? 39.879 -21.282 -8.354 1.00 41.62 184 ASN A O 1
ATOM 1439 N N . PRO A 1 185 ? 39.831 -23.046 -9.733 1.00 50.69 185 PRO A N 1
ATOM 1440 C CA . PRO A 1 185 ? 41.073 -23.577 -9.195 1.00 50.69 185 PRO A CA 1
ATOM 1441 C C . PRO A 1 185 ? 42.238 -22.699 -9.695 1.00 50.69 185 PRO A C 1
ATOM 1443 O O . PRO A 1 185 ? 42.182 -22.190 -10.822 1.00 50.69 185 PRO A O 1
ATOM 1446 N N . PRO A 1 186 ? 43.299 -22.500 -8.893 1.00 44.78 186 PRO A N 1
ATOM 1447 C CA . PRO A 1 186 ? 44.469 -21.756 -9.336 1.00 44.78 186 PRO A CA 1
ATOM 1448 C C . PRO A 1 186 ? 45.038 -22.442 -10.582 1.00 44.78 186 PRO A C 1
ATOM 1450 O O . PRO A 1 186 ? 45.367 -23.628 -10.544 1.00 44.78 186 PRO A O 1
ATOM 1453 N N . ARG A 1 187 ? 45.145 -21.710 -11.700 1.00 46.69 187 ARG A N 1
ATOM 1454 C CA . ARG A 1 187 ? 45.943 -22.166 -12.843 1.00 46.69 187 ARG A CA 1
ATOM 1455 C C . ARG A 1 187 ? 47.393 -22.224 -12.380 1.00 46.69 187 ARG A C 1
ATOM 1457 O O . ARG A 1 187 ? 48.081 -21.210 -12.306 1.00 46.69 187 ARG A O 1
ATOM 1464 N N . ASP A 1 188 ? 47.814 -23.427 -12.025 1.00 43.12 188 ASP A N 1
ATOM 1465 C CA . ASP A 1 188 ? 49.196 -23.800 -11.786 1.00 43.12 188 ASP A CA 1
ATOM 1466 C C . ASP A 1 188 ? 49.969 -23.583 -13.095 1.00 43.12 188 ASP A C 1
ATOM 1468 O O . ASP A 1 188 ? 49.952 -24.411 -14.002 1.00 43.12 188 ASP A O 1
ATOM 1472 N N . CYS A 1 189 ? 50.638 -22.437 -13.230 1.00 45.38 189 CYS A N 1
ATOM 1473 C CA . CYS A 1 189 ? 51.631 -22.208 -14.280 1.00 45.38 189 CYS A CA 1
ATOM 1474 C C . CYS A 1 189 ? 52.940 -22.951 -13.949 1.00 45.38 189 CYS A C 1
ATOM 1476 O O . CYS A 1 189 ? 54.025 -22.372 -13.988 1.00 45.38 189 CYS A O 1
ATOM 1478 N N . ARG A 1 190 ? 52.856 -24.244 -13.612 1.00 46.31 190 ARG A N 1
ATOM 1479 C CA . ARG A 1 190 ? 54.000 -25.157 -13.524 1.00 46.31 190 ARG A CA 1
ATOM 1480 C C . ARG A 1 190 ? 53.988 -26.079 -14.729 1.00 46.31 190 ARG A C 1
ATOM 1482 O O . ARG A 1 190 ? 53.369 -27.134 -14.729 1.00 46.31 190 ARG A O 1
ATOM 1489 N N . GLY A 1 191 ? 54.696 -25.662 -15.771 1.00 42.03 191 GLY A N 1
ATOM 1490 C CA . GLY A 1 191 ? 54.776 -26.441 -17.001 1.00 42.03 191 GLY A CA 1
ATOM 1491 C C . GLY A 1 191 ? 55.860 -25.992 -17.969 1.00 42.03 191 GLY A C 1
ATOM 1492 O O . GLY A 1 191 ? 55.621 -26.015 -19.165 1.00 42.03 191 GLY A O 1
ATOM 1493 N N . CYS A 1 192 ? 57.036 -25.586 -17.479 1.00 35.66 192 CYS A N 1
ATOM 1494 C CA . CYS A 1 192 ? 58.234 -25.423 -18.313 1.00 35.66 192 CYS A CA 1
ATOM 1495 C C . CYS A 1 192 ? 59.455 -26.051 -17.624 1.00 35.66 192 CYS A C 1
ATOM 1497 O O . CYS A 1 192 ? 60.424 -25.378 -17.287 1.00 35.66 192 CYS A O 1
ATOM 1499 N N . THR A 1 193 ? 59.415 -27.363 -17.394 1.00 44.28 193 THR A N 1
ATOM 1500 C CA . THR A 1 193 ? 60.626 -28.170 -17.210 1.00 44.28 193 THR A CA 1
ATOM 1501 C C . THR A 1 193 ? 61.161 -28.540 -18.593 1.00 44.28 193 THR A C 1
ATOM 1503 O O . THR A 1 193 ? 60.604 -29.385 -19.286 1.00 44.28 193 THR A O 1
ATOM 1506 N N . GLY A 1 194 ? 62.239 -27.882 -19.021 1.00 37.72 194 GLY A N 1
ATOM 1507 C CA . GLY A 1 194 ? 62.885 -28.138 -20.307 1.00 37.72 194 GLY A CA 1
ATOM 1508 C C . GLY A 1 194 ? 64.361 -27.770 -20.265 1.00 37.72 194 GLY A C 1
ATOM 1509 O O . GLY A 1 194 ? 64.726 -26.608 -20.391 1.00 37.72 194 GLY A O 1
ATOM 1510 N N . ILE A 1 195 ? 65.186 -28.789 -20.050 1.00 36.62 195 ILE A N 1
ATOM 1511 C CA . ILE A 1 195 ? 66.649 -28.772 -19.985 1.00 36.62 195 ILE A CA 1
ATOM 1512 C C . ILE A 1 195 ? 67.247 -28.265 -21.307 1.00 36.62 195 ILE A C 1
ATOM 1514 O O . ILE A 1 195 ? 66.795 -28.632 -22.393 1.00 36.62 195 ILE A O 1
ATOM 1518 N N . ALA A 1 196 ? 68.285 -27.435 -21.201 1.00 44.00 196 ALA A N 1
ATOM 1519 C CA . ALA A 1 196 ? 69.068 -26.935 -22.321 1.00 44.00 196 ALA A CA 1
ATOM 1520 C C . ALA A 1 196 ? 69.868 -28.062 -22.996 1.00 44.00 196 ALA A C 1
ATOM 1522 O O . ALA A 1 196 ? 70.688 -28.706 -22.349 1.00 44.00 196 ALA A O 1
ATOM 1523 N N . LEU A 1 197 ? 69.675 -28.253 -24.305 1.00 36.97 197 LEU A N 1
ATOM 1524 C CA . LEU A 1 197 ? 70.643 -28.907 -25.189 1.00 36.97 197 LEU A CA 1
ATOM 1525 C C . LEU A 1 197 ? 70.345 -28.558 -26.657 1.00 36.97 197 LEU A C 1
ATOM 1527 O O . LEU A 1 197 ? 69.257 -28.830 -27.150 1.00 36.97 197 LEU A O 1
ATOM 1531 N N . GLY A 1 198 ? 71.342 -27.953 -27.310 1.00 36.72 198 GLY A N 1
ATOM 1532 C CA . GLY A 1 198 ? 71.685 -28.125 -28.726 1.00 36.72 198 GLY A CA 1
ATOM 1533 C C . GLY A 1 198 ? 70.642 -27.790 -29.797 1.00 36.72 198 GLY A C 1
ATOM 1534 O O . GLY A 1 198 ? 69.747 -28.576 -30.067 1.00 36.72 198 GLY A O 1
ATOM 1535 N N . THR A 1 199 ? 70.896 -26.686 -30.509 1.00 41.19 199 THR A N 1
ATOM 1536 C CA . THR A 1 199 ? 70.664 -26.505 -31.960 1.00 41.19 199 THR A CA 1
ATOM 1537 C C . THR A 1 199 ? 69.288 -26.860 -32.545 1.00 41.19 199 THR A C 1
ATOM 1539 O O . THR A 1 199 ? 68.984 -28.017 -32.804 1.00 41.19 199 THR A O 1
ATOM 1542 N N . GLY A 1 200 ? 68.557 -25.814 -32.948 1.00 44.47 200 GLY A N 1
ATOM 1543 C CA . GLY A 1 200 ? 67.658 -25.856 -34.107 1.00 44.47 200 GLY A CA 1
ATOM 1544 C C . GLY A 1 200 ? 66.209 -26.262 -33.831 1.00 44.47 200 GLY A C 1
ATOM 1545 O O . GLY A 1 200 ? 65.877 -27.437 -33.804 1.00 44.47 200 GLY A O 1
ATOM 1546 N N . ASN A 1 201 ? 65.339 -25.247 -33.794 1.00 45.31 201 ASN A N 1
ATOM 1547 C CA . ASN A 1 201 ? 63.889 -25.316 -34.011 1.00 45.31 201 ASN A CA 1
ATOM 1548 C C . ASN A 1 201 ? 63.017 -25.897 -32.868 1.00 45.31 201 ASN A C 1
ATOM 1550 O O . ASN A 1 201 ? 62.827 -27.103 -32.743 1.00 45.31 201 ASN A O 1
ATOM 1554 N N . ARG A 1 202 ? 62.369 -25.012 -32.089 1.00 37.66 202 ARG A N 1
ATOM 1555 C CA . ARG A 1 202 ? 61.114 -25.315 -31.374 1.00 37.66 202 ARG A CA 1
ATOM 1556 C C . ARG A 1 202 ? 60.112 -24.179 -31.549 1.00 37.66 202 ARG A C 1
ATOM 1558 O O . ARG A 1 202 ? 60.362 -23.042 -31.163 1.00 37.66 202 ARG A O 1
ATOM 1565 N N . LEU A 1 203 ? 58.969 -24.547 -32.116 1.00 42.94 203 LEU A N 1
ATOM 1566 C CA . LEU A 1 203 ? 57.718 -23.808 -32.102 1.00 42.94 203 LEU A CA 1
ATOM 1567 C C . LEU A 1 203 ? 57.245 -23.642 -30.651 1.00 42.94 203 LEU A C 1
ATOM 1569 O O . LEU A 1 203 ? 56.825 -24.611 -30.025 1.00 42.94 203 LEU A O 1
ATOM 1573 N N . CYS A 1 204 ? 57.268 -22.412 -30.146 1.00 36.09 204 CYS A N 1
ATOM 1574 C CA . CYS A 1 204 ? 56.393 -21.988 -29.060 1.00 36.09 204 CYS A CA 1
ATOM 1575 C C . CYS A 1 204 ? 55.388 -21.011 -29.671 1.00 36.09 204 CYS A C 1
ATOM 1577 O O . CYS A 1 204 ? 55.730 -19.872 -29.982 1.00 36.09 204 CYS A O 1
ATOM 1579 N N . HIS A 1 205 ? 54.159 -21.479 -29.894 1.00 37.31 205 HIS A N 1
ATOM 1580 C CA . HIS A 1 205 ? 53.033 -20.605 -30.201 1.00 37.31 205 HIS A CA 1
ATOM 1581 C C . HIS A 1 205 ? 52.878 -19.608 -29.048 1.00 37.31 205 HIS A C 1
ATOM 1583 O O . HIS A 1 205 ? 52.614 -20.000 -27.911 1.00 37.31 205 HIS A O 1
ATOM 1589 N N . ALA A 1 206 ? 53.051 -18.322 -29.346 1.00 39.97 206 ALA A N 1
ATOM 1590 C CA . ALA A 1 206 ? 52.746 -17.227 -28.438 1.00 39.97 206 ALA A CA 1
ATOM 1591 C C . ALA A 1 206 ? 51.219 -17.128 -28.265 1.00 39.97 206 ALA A C 1
ATOM 1593 O O . ALA A 1 206 ? 50.549 -16.334 -28.919 1.00 39.97 206 ALA A O 1
ATOM 1594 N N . GLY A 1 207 ? 50.655 -17.985 -27.414 1.00 37.88 207 GLY A N 1
ATOM 1595 C CA . GLY A 1 207 ? 49.290 -17.861 -26.915 1.00 37.88 207 GLY A CA 1
ATOM 1596 C C . GLY A 1 207 ? 49.226 -16.746 -25.877 1.00 37.88 207 GLY A C 1
ATOM 1597 O O . GLY A 1 207 ? 49.246 -17.013 -24.679 1.00 37.88 207 GLY A O 1
ATOM 1598 N N . GLY A 1 208 ? 49.203 -15.495 -26.337 1.00 36.19 208 GLY A N 1
ATOM 1599 C CA . GLY A 1 208 ? 48.841 -14.360 -25.497 1.00 36.19 208 GLY A CA 1
ATOM 1600 C C . GLY A 1 208 ? 47.361 -14.449 -25.130 1.00 36.19 208 GLY A C 1
ATOM 1601 O O . GLY A 1 208 ? 46.518 -14.595 -26.011 1.00 36.19 208 GLY A O 1
ATOM 1602 N N . CYS A 1 209 ? 47.045 -14.380 -23.837 1.00 36.94 209 CYS A N 1
ATOM 1603 C CA . CYS A 1 209 ? 45.683 -14.158 -23.358 1.00 36.94 209 CYS A CA 1
ATOM 1604 C C . CYS A 1 209 ? 45.167 -12.821 -23.922 1.00 36.94 209 CYS A C 1
ATOM 1606 O O . CYS A 1 209 ? 45.752 -11.790 -23.585 1.00 36.94 209 CYS A O 1
ATOM 1608 N N . PRO A 1 210 ? 44.098 -12.786 -24.736 1.00 42.94 210 PRO A N 1
ATOM 1609 C CA . PRO A 1 210 ? 43.481 -11.526 -25.114 1.00 42.94 210 PRO A CA 1
ATOM 1610 C C . PRO A 1 210 ? 42.647 -10.998 -23.942 1.00 42.94 210 PRO A C 1
ATOM 1612 O O . PRO A 1 210 ? 41.793 -11.702 -23.403 1.00 42.94 210 PRO A O 1
ATOM 1615 N N . SER A 1 211 ? 42.919 -9.755 -23.555 1.00 49.31 211 SER A N 1
ATOM 1616 C CA . SER A 1 211 ? 42.063 -8.920 -22.718 1.00 49.31 211 SER A CA 1
ATOM 1617 C C . SER A 1 211 ? 40.735 -8.617 -23.428 1.00 49.31 211 SER A C 1
ATOM 1619 O O . SER A 1 211 ? 40.711 -8.381 -24.635 1.00 49.31 211 SER A O 1
ATOM 1621 N N . THR A 1 212 ? 39.662 -8.640 -22.642 1.00 47.09 212 THR A N 1
ATOM 1622 C CA . THR A 1 212 ? 38.260 -8.267 -22.916 1.00 47.09 212 THR A CA 1
ATOM 1623 C C . THR A 1 212 ? 38.050 -7.061 -23.845 1.00 47.09 212 THR A C 1
ATOM 1625 O O . THR A 1 212 ? 38.784 -6.078 -23.719 1.00 47.09 212 THR A O 1
ATOM 1628 N N . PRO A 1 213 ? 36.980 -7.043 -24.657 1.00 48.97 213 PRO A N 1
ATOM 1629 C CA . PRO A 1 213 ? 36.048 -5.922 -24.708 1.00 48.97 213 PRO A CA 1
ATOM 1630 C C . PRO A 1 213 ? 34.980 -6.037 -23.610 1.00 48.97 213 PRO A C 1
ATOM 1632 O O . PRO A 1 213 ? 34.512 -7.171 -23.353 1.00 48.97 213 PRO A O 1
#

Secondary structure (DSSP, 8-state):
-------------HHHHHHHHHHHHHHHHHHHHHHSSPPTTSPPPTTHHHHHHHHHHHHHHHHHHHHHHHHT-TT-TT-HHHHHHHHHHHHHHHHHHHHHHIIIIIT---SSS-THHHHHHHHHHHHHHHHHHHHHHTT----HHHHHHHHHHHHHHHHHHHHHHH--SHHHHHHHHHHHTTS---------------SS-------PPPP--

Sequence (213 aa):
MMKKAASTGFKLTTQTLVLVSIAWAVLTLLFFLLFSVPLPGQERLPWYNPATYLLECTAFFFAGILCLRNWRSPQIVSGRSVWLAIGLGMFSYFIGNLWLGYWELGLGKEPDVTPGDLFFLLTYVFLVSGMVIAVFSRQLSLTFLQILAILGILVGSVALAWGLVLEPSEVFALSDRGAIATTNPPRDCRGCTGIALGTGNRLCHAGGCPSTP

pLDDT: mean 77.14, std 20.76, range [35.66, 97.62]

Radius of gyration: 30.17 Å; chains: 1; bounding box: 120×42×66 Å

Foldseek 3Di:
DDDDPPPPPPPCDPVNVVVVLVVLVVVLVVLCVVQVDDDPPDDGDPCSLVVNLVSLLVNLQVLLVVLVVVLPDPPDPQHSLLSNLQSLLSVLLSVLSVFQCCCCVVVVDDSDDTPSVVSNVSSVVSNVVSVVSSVVSPPPPDDPVNVVVVVCCVVVVVVVVVVVVPPPPDPVVVVVVVVPVPDDDPPPPPDDPDDDDDDDDDDDPPPDDDDDD